Protein AF-A3DMC3-F1 (afdb_monomer_lite)

Organism: Staphylothermus marinus (strain ATCC 43588 / DSM 3639 / JCM 9404 / F1) (NCBI:txid399550)

Sequence (358 aa):
MSKIIVFVLVIFLASLFSDIVASIDIISSNILNSQSITSTGIGFDAGRVVLSFLRSVIGINVENSSIVSIHSSTHTIPFSKLHRETDVRVVFVVNGSRYDAVVTMIDGRIRSYWLNGVFNESNLSLHDHLAIAYRFLKAFQKFTNNSYYGRFAEMVMKAMSEKKLLLTDNNFILNISHNPNNHVENTIIHFCLKMWGTKLPIATTLAVSSDGLVTRLFDTSMFYVATTKISISKDQAIQMALPYAEEYGREHGQKIVSINATLRFERDMGGVRGDCFAVYPVWQVWFTYDKIKNDIFAYSVTIWADTGEIYDKGPQGAYFPISEDTSNTNMLWSIIAFIMVASITIPATIMYRSKNRG

Radius of gyration: 24.53 Å; chains: 1; bounding box: 50×67×68 Å

pLDDT: mean 81.79, std 22.39, range [29.84, 98.69]

Secondary structure (DSSP, 8-state):
-HHHHHHHHHHHHHHHHHHHHHHHHHHHHHHHT-------SS---HHHHHHHHIIIII---TTSSEEEEEEEEEEE-TT-SS-EEEEEEEEEEETTEEEEEEEEEETTEEEEEEEES--------HHHHHHHHHHHHHHHHHHHT-THHHHHHHHHHHHHHHT-SEEE-SSEEEEEEE-TT-SSSSEEEEEEEEETTEEEEEEEEEEE-TTS-EEEEE--TT-EE------S-HHHHHHHHHHHHHHHHHHHT--EEEEEEEEEEEE-TT-TTS-TTEEEEEEEEEEEEEEEETTEEEEEEEEETTT--EEEEEEEE------TT---HHHHHHHHHHHHHHHHHHHHHHHHHHHTT-

Structure (mmCIF, N/CA/C/O backbone):
data_AF-A3DMC3-F1
#
_entry.id   AF-A3DMC3-F1
#
loop_
_atom_site.group_PDB
_atom_site.id
_atom_site.type_symbol
_atom_site.label_atom_id
_atom_site.label_alt_id
_atom_site.label_comp_id
_atom_site.label_asym_id
_atom_site.label_entity_id
_atom_site.label_seq_id
_atom_site.pdbx_PDB_ins_code
_atom_site.Cartn_x
_atom_site.Cartn_y
_atom_site.Cartn_z
_atom_site.occupancy
_atom_site.B_iso_or_equiv
_atom_site.auth_seq_id
_atom_site.auth_comp_id
_atom_site.auth_asym_id
_atom_site.auth_atom_id
_atom_site.pdbx_PDB_model_num
ATOM 1 N N . MET A 1 1 ? -19.478 49.092 10.842 1.00 47.94 1 MET A N 1
ATOM 2 C CA . MET A 1 1 ? -18.401 48.076 10.921 1.00 47.94 1 MET A CA 1
ATOM 3 C C . MET A 1 1 ? -18.878 46.624 11.075 1.00 47.94 1 MET A C 1
ATOM 5 O O . MET A 1 1 ? -18.131 45.739 10.695 1.00 47.94 1 MET A O 1
ATOM 9 N N . SER A 1 2 ? -20.105 46.333 11.535 1.00 42.66 2 SER A N 1
ATOM 10 C CA . SER A 1 2 ? -20.572 44.943 11.754 1.00 42.66 2 SER A CA 1
ATOM 11 C C . SER A 1 2 ? -20.985 44.164 10.480 1.00 42.66 2 SER A C 1
ATOM 13 O O . SER A 1 2 ? -20.877 42.942 10.455 1.00 42.66 2 SER A O 1
ATOM 15 N N . LYS A 1 3 ? -21.372 44.836 9.383 1.00 33.59 3 LYS A N 1
ATOM 16 C CA . LYS A 1 3 ? -21.824 44.159 8.145 1.00 33.59 3 LYS A CA 1
ATOM 17 C C . LYS A 1 3 ? -20.698 43.586 7.267 1.00 33.59 3 LYS A C 1
ATOM 19 O O . LYS A 1 3 ? -20.950 42.679 6.485 1.00 33.59 3 LYS A O 1
ATOM 24 N N . ILE A 1 4 ? -19.462 44.073 7.413 1.00 42.34 4 ILE A N 1
ATOM 25 C CA . ILE A 1 4 ? -18.317 43.631 6.591 1.00 42.34 4 ILE A CA 1
ATOM 26 C C . ILE A 1 4 ? -17.754 42.293 7.102 1.00 42.34 4 ILE A C 1
ATOM 28 O O . ILE A 1 4 ? -17.360 41.448 6.307 1.00 42.34 4 ILE A O 1
ATOM 32 N N . ILE A 1 5 ? -17.807 42.046 8.415 1.00 40.88 5 ILE A N 1
ATOM 33 C CA . ILE A 1 5 ? -17.282 40.814 9.031 1.00 40.88 5 ILE A CA 1
ATOM 34 C C . ILE A 1 5 ? -18.143 39.594 8.666 1.00 40.88 5 ILE A C 1
ATOM 36 O O . ILE A 1 5 ? -17.608 38.523 8.393 1.00 40.88 5 ILE A O 1
ATOM 40 N N . VAL A 1 6 ? -19.467 39.760 8.573 1.00 36.47 6 VAL A N 1
ATOM 41 C CA . VAL A 1 6 ? -20.377 38.677 8.158 1.00 36.47 6 VAL A CA 1
ATOM 42 C C . VAL A 1 6 ? -20.163 38.305 6.686 1.00 36.47 6 VAL A C 1
ATOM 44 O O . VAL A 1 6 ? -20.187 37.129 6.343 1.00 36.47 6 VAL A O 1
ATOM 47 N N . PHE A 1 7 ? -19.878 39.283 5.820 1.00 33.09 7 PHE A N 1
ATOM 48 C CA . PHE A 1 7 ? -19.665 39.030 4.393 1.00 33.09 7 PHE A CA 1
ATOM 49 C C . PHE A 1 7 ? -18.339 38.299 4.119 1.00 33.09 7 PHE A C 1
ATOM 51 O O . PHE A 1 7 ? -18.298 37.378 3.308 1.00 33.09 7 PHE A O 1
ATOM 58 N N . VAL A 1 8 ? -17.272 38.636 4.856 1.00 41.06 8 VAL A N 1
ATOM 59 C CA . VAL A 1 8 ? -15.976 37.938 4.762 1.00 41.06 8 VAL A CA 1
ATOM 60 C C . VAL A 1 8 ? -16.080 36.498 5.278 1.00 41.06 8 VAL A C 1
ATOM 62 O O . VAL A 1 8 ? -15.526 35.594 4.658 1.00 41.06 8 VAL A O 1
ATOM 65 N N . LEU A 1 9 ? -16.844 36.252 6.350 1.00 32.75 9 LEU A N 1
ATOM 66 C CA . LEU A 1 9 ? -17.044 34.902 6.893 1.00 32.75 9 LEU A CA 1
ATOM 67 C C . LEU A 1 9 ? -17.832 33.994 5.929 1.00 32.75 9 LEU A C 1
ATOM 69 O O . LEU A 1 9 ? -17.498 32.821 5.778 1.00 32.75 9 LEU A O 1
ATOM 73 N N . VAL A 1 10 ? -18.842 34.537 5.240 1.00 31.80 10 VAL A N 1
ATOM 74 C CA . VAL A 1 10 ? -19.651 33.790 4.259 1.00 31.80 10 VAL A CA 1
ATOM 75 C C . VAL A 1 10 ? -18.846 33.455 3.000 1.00 31.80 10 VAL A C 1
ATOM 77 O O . VAL A 1 10 ? -18.950 32.337 2.501 1.00 31.80 10 VAL A O 1
ATOM 80 N N . ILE A 1 11 ? -17.988 34.365 2.522 1.00 38.78 11 ILE A N 1
ATOM 81 C CA . ILE A 1 11 ? -17.095 34.094 1.380 1.00 38.78 11 ILE A CA 1
ATOM 82 C C . ILE A 1 11 ? -16.051 33.028 1.744 1.00 38.78 11 ILE A C 1
ATOM 84 O O . ILE A 1 11 ? -15.783 32.135 0.941 1.00 38.78 11 ILE A O 1
ATOM 88 N N . PHE A 1 12 ? -15.507 33.070 2.964 1.00 35.09 12 PHE A N 1
ATOM 89 C CA . PHE A 1 12 ? -14.530 32.079 3.425 1.00 35.09 12 PHE A CA 1
ATOM 90 C C . PHE A 1 12 ? -15.152 30.684 3.586 1.00 35.09 12 PHE A C 1
ATOM 92 O O . PHE A 1 12 ? -14.549 29.688 3.196 1.00 35.09 12 PHE A O 1
ATOM 99 N N . LEU A 1 13 ? -16.388 30.604 4.093 1.00 33.06 13 LEU A N 1
ATOM 100 C CA . LEU A 1 13 ? -17.138 29.348 4.176 1.00 33.06 13 LEU A CA 1
ATOM 101 C C . LEU A 1 13 ? -17.506 28.812 2.785 1.00 33.06 13 LEU A C 1
ATOM 103 O O . LEU A 1 13 ? -17.350 27.620 2.546 1.00 33.06 13 LEU A O 1
ATOM 107 N N . ALA A 1 14 ? -17.920 29.667 1.847 1.00 29.84 14 ALA A N 1
ATOM 108 C CA . ALA A 1 14 ? -18.238 29.249 0.480 1.00 29.84 14 ALA A CA 1
ATOM 109 C C . ALA A 1 14 ? -17.007 28.722 -0.280 1.00 29.84 14 ALA A C 1
ATOM 111 O O . ALA A 1 14 ? -17.112 27.720 -0.982 1.00 29.84 14 ALA A O 1
ATOM 112 N N . SER A 1 15 ? -15.839 29.345 -0.081 1.00 30.56 15 SER A N 1
ATOM 113 C CA . SER A 1 15 ? -14.550 28.896 -0.630 1.00 30.56 15 SER A CA 1
ATOM 114 C C . SER A 1 15 ? -14.105 27.549 -0.043 1.00 30.56 15 SER A C 1
ATOM 116 O O . SER A 1 15 ? -13.672 26.665 -0.779 1.00 30.56 15 SER A O 1
ATOM 118 N N . LEU A 1 16 ? -14.283 27.345 1.267 1.00 35.75 16 LEU A N 1
ATOM 119 C CA . LEU A 1 16 ? -13.976 26.065 1.908 1.00 35.75 16 LEU A CA 1
ATOM 120 C C . LEU A 1 16 ? -14.912 24.946 1.420 1.00 35.75 16 LEU A C 1
ATOM 122 O O . LEU A 1 16 ? -14.472 23.821 1.190 1.00 35.75 16 LEU A O 1
ATOM 126 N N . PHE A 1 17 ? -16.199 25.252 1.229 1.00 35.78 17 PHE A N 1
ATOM 127 C CA . PHE A 1 17 ? -17.168 24.299 0.688 1.00 35.78 17 PHE A CA 1
ATOM 128 C C . PHE A 1 17 ? -16.907 23.982 -0.789 1.00 35.78 17 PHE A C 1
ATOM 130 O O . PHE A 1 17 ? -17.017 22.816 -1.161 1.00 35.78 17 PHE A O 1
ATOM 137 N N . SER A 1 18 ? -16.505 24.951 -1.621 1.00 33.06 18 SER A N 1
ATOM 138 C CA . SER A 1 18 ? -16.159 24.675 -3.022 1.00 33.06 18 SER A CA 1
ATOM 139 C C . SER A 1 18 ? -14.917 23.798 -3.148 1.00 33.06 18 SER A C 1
ATOM 141 O O . SER A 1 18 ? -14.904 22.898 -3.981 1.00 33.06 18 SER A O 1
ATOM 143 N N . ASP A 1 19 ? -13.913 23.989 -2.290 1.00 33.84 19 ASP A N 1
ATOM 144 C CA . ASP A 1 19 ? -12.694 23.172 -2.302 1.00 33.84 19 ASP A CA 1
ATOM 145 C C . ASP A 1 19 ? -12.947 21.744 -1.797 1.00 33.84 19 ASP A C 1
ATOM 147 O O . ASP A 1 19 ? -12.362 20.783 -2.308 1.00 33.84 19 ASP A O 1
ATOM 151 N N . ILE A 1 20 ? -13.855 21.579 -0.827 1.00 38.06 20 ILE A N 1
ATOM 152 C CA . ILE A 1 20 ? -14.300 20.266 -0.343 1.00 38.06 20 ILE A CA 1
ATOM 153 C C . ILE A 1 20 ? -15.128 19.549 -1.415 1.00 38.06 20 ILE A C 1
ATOM 155 O O . ILE A 1 20 ? -14.861 18.382 -1.692 1.00 38.06 20 ILE A O 1
ATOM 159 N N . VAL A 1 21 ? -16.083 20.231 -2.053 1.00 34.84 21 VAL A N 1
ATOM 160 C CA . VAL A 1 21 ? -16.919 19.652 -3.120 1.00 34.84 21 VAL A CA 1
ATOM 161 C C . VAL A 1 21 ? -16.076 19.318 -4.352 1.00 34.84 21 VAL A C 1
ATOM 163 O O . VAL A 1 21 ? -16.172 18.205 -4.852 1.00 34.84 21 VAL A O 1
ATOM 166 N N . ALA A 1 22 ? -15.152 20.189 -4.768 1.00 35.06 22 ALA A N 1
ATOM 167 C CA . ALA A 1 22 ? -14.227 19.904 -5.865 1.00 35.06 22 ALA A CA 1
ATOM 168 C C . ALA A 1 22 ? -13.270 18.742 -5.539 1.00 35.06 22 ALA A C 1
ATOM 170 O O . ALA A 1 22 ? -12.966 17.924 -6.405 1.00 35.06 22 ALA A O 1
ATOM 171 N N . SER A 1 23 ? -12.821 18.619 -4.284 1.00 38.09 23 SER A N 1
ATOM 172 C CA . SER A 1 23 ? -12.024 17.465 -3.844 1.00 38.09 23 SER A CA 1
ATOM 173 C C . SER A 1 23 ? -12.842 16.172 -3.856 1.00 38.09 23 SER A C 1
ATOM 175 O O 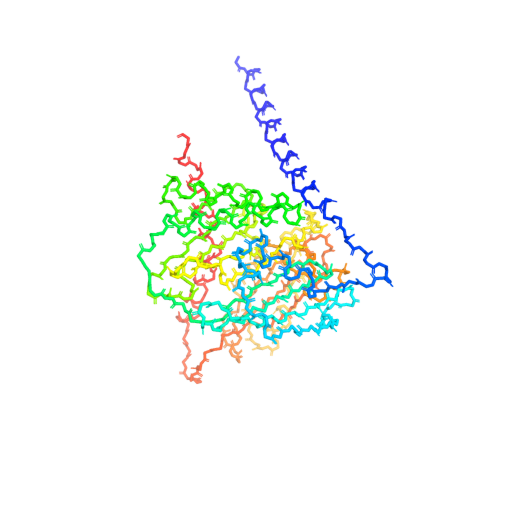. SER A 1 23 ? -12.324 15.131 -4.258 1.00 38.09 23 SER A O 1
ATOM 177 N N . ILE A 1 24 ? -14.120 16.232 -3.470 1.00 41.03 24 ILE A N 1
ATOM 178 C CA . ILE A 1 24 ? -15.057 15.106 -3.549 1.00 41.03 24 ILE A CA 1
ATOM 179 C C . ILE A 1 24 ? -15.341 14.737 -5.008 1.00 41.03 24 ILE A C 1
ATOM 181 O O . ILE A 1 24 ? -15.340 13.550 -5.314 1.00 41.03 24 ILE A O 1
ATOM 185 N N . ASP A 1 25 ? -15.491 15.697 -5.921 1.00 36.41 25 ASP A N 1
ATOM 186 C CA . ASP A 1 25 ? -15.724 15.443 -7.348 1.00 36.41 25 ASP A CA 1
ATOM 187 C C . ASP A 1 25 ? -14.484 14.878 -8.052 1.00 36.41 25 ASP A C 1
ATOM 189 O O . ASP A 1 25 ? -14.602 13.972 -8.877 1.00 36.41 25 ASP A O 1
ATOM 193 N N . ILE A 1 26 ? -13.274 15.324 -7.699 1.00 42.03 26 ILE A N 1
ATOM 194 C CA . ILE A 1 26 ? -12.020 14.740 -8.206 1.00 42.03 26 ILE A CA 1
ATOM 195 C C . ILE A 1 26 ? -11.843 13.310 -7.681 1.00 42.03 26 ILE A C 1
ATOM 197 O O . ILE A 1 26 ? -11.439 12.421 -8.427 1.00 42.03 26 ILE A O 1
ATOM 201 N N . ILE A 1 27 ? -12.160 13.053 -6.410 1.00 42.62 27 ILE A N 1
ATOM 202 C CA . ILE A 1 27 ? -12.095 11.703 -5.837 1.00 42.62 27 ILE A CA 1
ATOM 203 C C . ILE A 1 27 ? -13.177 10.810 -6.469 1.00 42.62 27 ILE A C 1
ATOM 205 O O . ILE A 1 27 ? -12.870 9.705 -6.901 1.00 42.62 27 ILE A O 1
ATOM 209 N N . SER A 1 28 ? -14.404 11.306 -6.629 1.00 35.31 28 SER A N 1
ATOM 210 C CA . SER A 1 28 ? -15.532 10.556 -7.200 1.00 35.31 28 SER A CA 1
ATOM 211 C C . SER A 1 28 ? -15.353 10.274 -8.695 1.00 35.31 28 SER A C 1
ATOM 213 O O . SER A 1 28 ? -15.617 9.161 -9.135 1.00 35.31 28 SER A O 1
ATOM 215 N N . SER A 1 29 ? -14.829 11.221 -9.480 1.00 37.78 29 SER A N 1
ATOM 216 C CA . SER A 1 29 ? -14.543 11.025 -10.913 1.00 37.78 29 SER A CA 1
ATOM 217 C C . SER A 1 29 ? -13.332 10.119 -11.171 1.00 37.78 29 SER A C 1
ATOM 219 O O . SER A 1 29 ? -13.339 9.357 -12.138 1.00 37.78 29 SER A O 1
ATOM 221 N N . ASN A 1 30 ? -12.330 10.121 -10.282 1.00 40.69 30 ASN A N 1
ATOM 222 C CA . ASN A 1 30 ? -11.224 9.159 -10.330 1.00 40.69 30 ASN A CA 1
ATOM 223 C C . ASN A 1 30 ? -11.649 7.744 -9.883 1.00 40.69 30 ASN A C 1
ATOM 225 O O . ASN A 1 30 ? -11.049 6.769 -10.328 1.00 40.69 30 ASN A O 1
ATOM 229 N N . ILE A 1 31 ? -12.690 7.620 -9.046 1.00 41.12 31 ILE A N 1
ATOM 230 C CA . ILE A 1 31 ? -13.254 6.335 -8.590 1.00 41.12 31 ILE A CA 1
ATOM 231 C C . ILE A 1 31 ? -14.243 5.750 -9.618 1.00 41.12 31 ILE A C 1
ATOM 233 O O . ILE A 1 31 ? -14.243 4.542 -9.852 1.00 41.12 31 ILE A O 1
ATOM 237 N N . LEU A 1 32 ? -15.044 6.586 -10.290 1.00 32.53 32 LEU A N 1
ATOM 238 C CA . LEU A 1 32 ? -16.085 6.145 -11.233 1.00 32.53 32 LEU A CA 1
ATOM 239 C C . LEU A 1 32 ? -15.577 5.805 -12.645 1.00 32.53 32 LEU A C 1
ATOM 241 O O . LEU A 1 32 ? -16.265 5.095 -13.373 1.00 32.53 32 LEU A O 1
ATOM 245 N N . ASN A 1 33 ? -14.373 6.239 -13.036 1.00 33.50 33 ASN A N 1
ATOM 246 C CA . ASN A 1 33 ? -13.808 5.941 -14.363 1.00 33.50 33 ASN A CA 1
ATOM 247 C C . ASN A 1 33 ? -12.972 4.656 -14.435 1.00 33.50 33 ASN A C 1
ATOM 249 O O . ASN A 1 33 ? -12.391 4.363 -15.483 1.00 33.50 33 ASN A O 1
ATOM 253 N N . SER A 1 34 ? -12.937 3.840 -13.377 1.00 38.12 34 SER A N 1
ATOM 254 C CA . SER A 1 34 ? -12.374 2.494 -13.490 1.00 38.12 34 SER A CA 1
ATOM 255 C C . SER A 1 34 ? -13.392 1.586 -14.193 1.00 38.12 34 SER A C 1
ATOM 257 O O . SER A 1 34 ? -14.100 0.803 -13.567 1.00 38.12 34 SER A O 1
ATOM 259 N N . GLN A 1 35 ? -13.495 1.695 -15.523 1.00 34.81 35 GLN A N 1
ATOM 260 C CA . GLN A 1 35 ? -14.233 0.714 -16.317 1.00 34.81 35 GLN A CA 1
ATOM 261 C C . GLN A 1 35 ? -13.702 -0.673 -15.949 1.00 34.81 35 GLN A C 1
ATOM 263 O O . GLN A 1 35 ? -12.522 -0.989 -16.139 1.00 34.81 35 GLN A O 1
ATOM 268 N N . SER A 1 36 ? -14.540 -1.484 -15.309 1.00 35.78 36 SER A N 1
ATOM 269 C CA . SER A 1 36 ? -14.264 -2.899 -15.161 1.00 35.78 36 SER A CA 1
ATOM 270 C C . SER A 1 36 ? -14.210 -3.458 -16.575 1.00 35.78 36 SER A C 1
ATOM 272 O O . SER A 1 36 ? -15.173 -3.363 -17.337 1.00 35.78 36 SER A O 1
ATOM 274 N N . ILE A 1 37 ? -13.062 -4.015 -16.958 1.00 38.66 37 ILE A N 1
ATOM 275 C CA . ILE A 1 37 ? -13.024 -4.909 -18.107 1.00 38.66 37 ILE A CA 1
ATOM 276 C C . ILE A 1 37 ? -13.734 -6.163 -17.610 1.00 38.66 37 ILE A C 1
ATOM 278 O O . ILE A 1 37 ? -13.122 -7.087 -17.087 1.00 38.66 37 ILE A O 1
ATOM 282 N N . THR A 1 38 ? -15.062 -6.150 -17.676 1.00 35.69 38 THR A N 1
ATOM 283 C CA . THR A 1 38 ? -15.880 -7.337 -17.467 1.00 35.69 38 THR A CA 1
ATOM 284 C C . THR A 1 38 ? -15.610 -8.244 -18.657 1.00 35.69 38 THR A C 1
ATOM 286 O O . THR A 1 38 ? -16.272 -8.168 -19.690 1.00 35.69 38 THR A O 1
ATOM 289 N N . SER A 1 39 ? -14.570 -9.076 -18.549 1.00 38.31 39 SER A N 1
ATOM 290 C CA . SER A 1 39 ? -14.277 -10.089 -19.556 1.00 38.31 39 SER A CA 1
ATOM 291 C C . SER A 1 39 ? -15.339 -11.180 -19.458 1.00 38.31 39 SER A C 1
ATOM 293 O O . SER A 1 39 ? -15.187 -12.199 -18.783 1.00 38.31 39 SER A O 1
ATOM 295 N N . THR A 1 40 ? -16.453 -10.942 -20.131 1.00 36.06 40 THR A N 1
ATOM 296 C CA . THR A 1 40 ? -17.394 -11.983 -20.503 1.00 36.06 40 THR A CA 1
ATOM 297 C C . THR A 1 40 ? -16.707 -12.888 -21.530 1.00 36.06 40 THR A C 1
ATOM 299 O O . THR A 1 40 ? -16.506 -12.534 -22.685 1.00 36.06 40 THR A O 1
ATOM 302 N N . GLY A 1 41 ? -16.270 -14.062 -21.078 1.00 37.78 41 GLY A N 1
ATOM 303 C CA . GLY A 1 41 ? -16.285 -15.300 -21.865 1.00 37.78 41 GLY A CA 1
ATOM 304 C C . GLY A 1 41 ? -15.372 -15.471 -23.089 1.00 37.78 41 GLY A C 1
ATOM 305 O O . GLY A 1 41 ? -15.410 -16.557 -23.658 1.00 37.78 41 GLY A O 1
ATOM 306 N N . ILE A 1 42 ? -14.539 -14.508 -23.504 1.00 37.38 42 ILE A N 1
ATOM 307 C CA . ILE A 1 42 ? -13.629 -14.685 -24.656 1.00 37.38 42 ILE A CA 1
ATOM 308 C C . ILE A 1 42 ? -12.194 -14.253 -24.297 1.00 37.38 42 ILE A C 1
ATOM 310 O O . ILE A 1 42 ? -11.876 -13.071 -24.253 1.00 37.38 42 ILE A O 1
ATOM 314 N N . GLY A 1 43 ? -11.329 -15.245 -24.042 1.00 53.91 43 GLY A N 1
ATOM 315 C CA . GLY A 1 43 ? -9.865 -15.206 -24.204 1.00 53.91 43 GLY A CA 1
ATOM 316 C C . GLY A 1 43 ? -9.087 -13.995 -23.670 1.00 53.91 43 GLY A C 1
ATOM 317 O O . GLY A 1 43 ? -8.424 -13.313 -24.452 1.00 53.91 43 GLY A O 1
ATOM 318 N N . PHE A 1 44 ? -9.088 -13.744 -22.355 1.00 73.31 44 PHE A N 1
ATOM 319 C CA . PHE A 1 44 ? -8.090 -12.849 -21.755 1.00 73.31 44 PHE A CA 1
ATOM 320 C C . PHE A 1 44 ? -6.701 -13.507 -21.814 1.00 73.31 44 PHE A C 1
ATOM 322 O O . PHE A 1 44 ? -6.381 -14.389 -21.018 1.00 73.31 44 PHE A O 1
ATOM 329 N N . ASP A 1 45 ? -5.878 -13.091 -22.777 1.00 88.44 45 ASP A N 1
ATOM 330 C CA . ASP A 1 45 ? -4.482 -13.522 -22.884 1.00 88.44 45 ASP A CA 1
ATOM 331 C C . ASP A 1 45 ? -3.597 -12.687 -21.947 1.00 88.44 45 ASP A C 1
ATOM 333 O O . ASP A 1 45 ? -3.050 -11.639 -22.312 1.00 88.44 45 ASP A O 1
ATOM 337 N N . ALA A 1 46 ? -3.488 -13.176 -20.714 1.00 90.88 46 ALA A N 1
ATOM 338 C CA . ALA A 1 46 ? -2.670 -12.606 -19.655 1.00 90.88 46 ALA A CA 1
ATOM 339 C C . ALA A 1 46 ? -1.195 -12.442 -20.067 1.00 90.88 46 ALA A C 1
ATOM 341 O O . ALA A 1 46 ? -0.572 -11.424 -19.762 1.00 90.88 46 ALA A O 1
ATOM 342 N N . GLY A 1 47 ? -0.650 -13.416 -20.804 1.00 92.12 47 GLY A N 1
ATOM 343 C CA . GLY A 1 47 ? 0.731 -13.391 -21.282 1.00 92.12 47 GLY A CA 1
ATOM 344 C C . GLY A 1 47 ? 0.971 -12.225 -22.235 1.00 92.12 47 GLY A C 1
ATOM 345 O O . GLY A 1 47 ? 1.911 -11.452 -22.047 1.00 92.12 47 GLY A O 1
ATOM 346 N N . ARG A 1 48 ? 0.078 -12.031 -23.210 1.00 92.88 48 ARG A N 1
ATOM 347 C CA . ARG A 1 48 ? 0.164 -10.912 -24.161 1.00 92.88 48 ARG A CA 1
ATOM 348 C C . ARG A 1 48 ? 0.066 -9.547 -23.477 1.00 92.88 48 ARG A C 1
ATOM 350 O O . ARG A 1 48 ? 0.816 -8.639 -23.837 1.00 92.88 48 ARG A O 1
ATOM 357 N N . VAL A 1 49 ? -0.827 -9.392 -22.496 1.00 94.38 49 VAL A N 1
ATOM 358 C CA . VAL A 1 49 ? -0.950 -8.140 -21.723 1.00 94.38 49 VAL A CA 1
ATOM 359 C C . VAL A 1 49 ? 0.349 -7.839 -20.978 1.00 94.38 49 VAL A C 1
ATOM 361 O O . VAL A 1 49 ? 0.856 -6.719 -21.054 1.00 94.38 49 VAL A O 1
ATOM 364 N N . VAL A 1 50 ? 0.930 -8.844 -20.320 1.00 95.38 50 VAL A N 1
ATOM 365 C CA . VAL A 1 50 ? 2.184 -8.684 -19.576 1.00 95.38 50 VAL A CA 1
ATOM 366 C C . VAL A 1 50 ? 3.358 -8.381 -20.500 1.00 95.38 50 VAL A C 1
ATOM 368 O O . VAL A 1 50 ? 4.126 -7.469 -20.209 1.00 95.38 50 VAL A O 1
ATOM 371 N N . LEU A 1 51 ? 3.467 -9.040 -21.654 1.00 93.75 51 LEU A N 1
ATOM 372 C CA . LEU A 1 51 ? 4.482 -8.690 -22.654 1.00 93.75 51 LEU A CA 1
ATOM 373 C C . LEU A 1 51 ? 4.337 -7.238 -23.135 1.00 93.75 51 LEU A C 1
ATOM 375 O O . LEU A 1 51 ? 5.336 -6.525 -23.256 1.00 93.75 51 LEU A O 1
ATOM 379 N N . SER A 1 52 ? 3.105 -6.770 -23.358 1.00 95.06 52 SER A N 1
ATOM 380 C CA . SER A 1 52 ? 2.856 -5.369 -23.711 1.00 95.06 52 SER A CA 1
ATOM 381 C C . SER A 1 52 ? 3.247 -4.414 -22.584 1.00 95.06 52 SER A C 1
ATOM 383 O O . SER A 1 52 ? 3.794 -3.352 -22.864 1.00 95.06 52 SER A O 1
ATOM 385 N N . PHE A 1 53 ? 2.998 -4.771 -21.324 1.00 96.25 53 PHE A N 1
ATOM 386 C CA . PHE A 1 53 ? 3.414 -3.979 -20.168 1.00 96.25 53 PHE A CA 1
ATOM 387 C C . PHE A 1 53 ? 4.943 -3.894 -20.051 1.00 96.25 53 PHE A C 1
ATOM 389 O O . PHE A 1 53 ? 5.491 -2.794 -19.945 1.00 96.25 53 PHE A O 1
ATOM 396 N N . LEU A 1 54 ? 5.647 -5.028 -20.145 1.00 95.31 54 LEU A N 1
ATOM 397 C CA . LEU A 1 54 ? 7.113 -5.064 -20.100 1.00 95.31 54 LEU A CA 1
ATOM 398 C C . LEU A 1 54 ? 7.724 -4.207 -21.219 1.00 95.31 54 LEU A C 1
ATOM 400 O O . LEU A 1 54 ? 8.653 -3.437 -20.976 1.00 95.31 54 LEU A O 1
ATOM 404 N N . ARG A 1 55 ? 7.150 -4.268 -22.426 1.00 94.06 55 ARG A N 1
ATOM 405 C CA . ARG A 1 55 ? 7.591 -3.468 -23.573 1.00 94.06 55 ARG A CA 1
ATOM 406 C C . ARG A 1 55 ? 7.289 -1.981 -23.408 1.00 94.06 55 ARG A C 1
ATOM 408 O O . ARG A 1 55 ? 8.176 -1.147 -23.550 1.00 94.06 55 ARG A O 1
ATOM 415 N N . SER A 1 56 ? 6.024 -1.639 -23.183 1.00 94.75 56 SER A N 1
ATOM 416 C CA . SER A 1 56 ? 5.527 -0.264 -23.311 1.00 94.75 56 SER A CA 1
ATOM 417 C C . SER A 1 56 ? 5.664 0.564 -22.040 1.00 94.75 56 SER A C 1
ATOM 419 O O . SER A 1 56 ? 5.613 1.789 -22.126 1.00 94.75 56 SER A O 1
ATOM 421 N N . VAL A 1 57 ? 5.804 -0.080 -20.879 1.00 96.81 57 VAL A N 1
ATOM 422 C CA . VAL A 1 57 ? 5.864 0.596 -19.578 1.00 96.81 57 VAL A CA 1
ATOM 423 C C . VAL A 1 57 ? 7.219 0.405 -18.913 1.00 96.81 57 VAL A C 1
ATOM 425 O O . VAL A 1 57 ? 7.846 1.395 -18.544 1.00 96.81 57 VAL A O 1
ATOM 428 N N . ILE A 1 58 ? 7.688 -0.840 -18.780 1.00 95.00 58 ILE A N 1
ATOM 429 C CA . ILE A 1 58 ? 9.003 -1.108 -18.172 1.00 95.00 58 ILE A CA 1
ATOM 430 C C . ILE A 1 58 ? 10.141 -0.705 -19.117 1.00 95.00 58 ILE A C 1
ATOM 432 O O . ILE A 1 58 ? 11.198 -0.279 -18.659 1.00 95.00 58 ILE A O 1
ATOM 436 N N . GLY A 1 59 ? 9.920 -0.789 -20.432 1.00 90.75 59 GLY A N 1
ATOM 437 C CA . GLY A 1 59 ? 10.933 -0.473 -21.438 1.00 90.75 59 GLY A CA 1
ATOM 438 C C . GLY A 1 59 ? 11.896 -1.629 -21.713 1.00 90.75 59 GLY A C 1
ATOM 439 O O . GLY A 1 59 ? 12.971 -1.411 -22.266 1.00 90.75 59 GLY A O 1
ATOM 440 N N . ILE A 1 60 ? 11.523 -2.862 -21.355 1.00 86.31 60 ILE A N 1
ATOM 441 C CA . ILE A 1 60 ? 12.271 -4.055 -21.757 1.00 86.31 60 ILE A CA 1
ATOM 442 C C . ILE A 1 60 ? 12.027 -4.271 -23.248 1.00 86.31 60 ILE A C 1
ATOM 444 O O . ILE A 1 60 ? 10.900 -4.527 -23.682 1.00 86.31 60 ILE A O 1
ATOM 448 N N . ASN A 1 61 ? 13.092 -4.173 -24.043 1.00 78.88 61 ASN A N 1
ATOM 449 C CA . ASN A 1 61 ? 13.015 -4.449 -25.468 1.00 78.88 61 ASN A CA 1
ATOM 450 C C . ASN A 1 61 ? 12.856 -5.958 -25.704 1.00 78.88 61 ASN A C 1
ATOM 452 O O . ASN A 1 61 ? 13.835 -6.687 -25.837 1.00 78.88 61 ASN A O 1
ATOM 456 N N . VAL A 1 62 ? 11.602 -6.401 -25.765 1.00 68.62 62 VAL A N 1
ATOM 457 C CA . VAL A 1 62 ? 11.215 -7.786 -26.057 1.00 68.62 62 VAL A CA 1
ATOM 458 C C . VAL A 1 62 ? 11.602 -8.269 -27.459 1.00 68.62 62 VAL A C 1
ATOM 460 O O . VAL A 1 62 ? 11.615 -9.470 -27.683 1.00 68.62 62 VAL A O 1
ATOM 463 N N . GLU A 1 63 ? 11.929 -7.377 -28.402 1.00 68.75 63 GLU A N 1
ATOM 464 C CA . GLU A 1 63 ? 12.368 -7.765 -29.757 1.00 68.75 63 GLU A CA 1
ATOM 465 C C . GLU A 1 63 ? 13.856 -8.143 -29.790 1.00 68.75 63 GLU A C 1
ATOM 467 O O . GLU A 1 63 ? 14.267 -8.981 -30.587 1.00 68.75 63 GLU A O 1
ATOM 472 N N . ASN A 1 64 ? 14.648 -7.572 -28.878 1.00 71.88 64 ASN A N 1
ATOM 473 C CA . ASN A 1 64 ? 16.069 -7.886 -28.708 1.00 71.88 64 ASN A CA 1
ATOM 474 C C . ASN A 1 64 ? 16.328 -8.837 -27.529 1.00 71.88 64 ASN A C 1
ATOM 476 O O . ASN A 1 64 ? 17.487 -9.121 -27.218 1.00 71.88 64 ASN A O 1
ATOM 480 N N . SER A 1 65 ? 15.278 -9.293 -26.841 1.00 79.50 65 SER A N 1
ATOM 481 C CA . SER A 1 65 ? 15.390 -10.251 -25.748 1.00 79.50 65 SER A CA 1
ATOM 482 C C . SER A 1 65 ? 14.902 -11.627 -26.183 1.00 79.50 65 SER A C 1
ATOM 484 O O . SER A 1 65 ? 13.922 -11.773 -26.912 1.00 79.50 65 SER A O 1
ATOM 486 N N . SER A 1 66 ? 15.589 -12.663 -25.714 1.00 86.31 66 SER A N 1
ATOM 487 C CA . SER A 1 66 ? 15.134 -14.035 -25.919 1.00 86.31 66 SER A CA 1
ATOM 488 C C . SER A 1 66 ? 14.169 -14.388 -24.797 1.00 86.31 66 SER A C 1
ATOM 490 O O . SER A 1 66 ? 14.599 -14.610 -23.661 1.00 86.31 66 SER A O 1
ATOM 492 N N . ILE A 1 67 ? 12.868 -14.429 -25.094 1.00 90.62 67 ILE A N 1
ATOM 493 C CA . ILE A 1 67 ? 11.873 -14.977 -24.166 1.00 90.62 67 ILE A CA 1
ATOM 494 C C . ILE A 1 67 ? 12.141 -16.476 -24.017 1.00 90.62 67 ILE A C 1
ATOM 496 O O . ILE A 1 67 ? 12.073 -17.229 -24.985 1.00 90.62 67 ILE A O 1
ATOM 500 N N . VAL A 1 68 ? 12.462 -16.903 -22.799 1.00 92.19 68 VAL A N 1
ATOM 501 C CA . VAL A 1 68 ? 12.743 -18.306 -22.474 1.00 92.19 68 VAL A CA 1
ATOM 502 C C . VAL A 1 68 ? 11.458 -19.040 -22.127 1.00 92.19 68 VAL A C 1
ATOM 504 O O . VAL A 1 68 ? 11.248 -20.164 -22.575 1.00 92.19 68 VAL A O 1
ATOM 507 N N . SER A 1 69 ? 10.601 -18.424 -21.314 1.00 92.50 69 SER A N 1
ATOM 508 C CA . SER A 1 69 ? 9.308 -19.002 -20.968 1.00 92.50 69 SER A CA 1
ATOM 509 C C . SER A 1 69 ? 8.308 -17.949 -20.516 1.00 92.50 69 SER A C 1
ATOM 511 O O . SER A 1 69 ? 8.669 -16.884 -20.010 1.00 92.50 69 SER A O 1
ATOM 513 N N . ILE A 1 70 ? 7.032 -18.282 -20.696 1.00 94.31 70 ILE A N 1
ATOM 514 C CA . ILE A 1 70 ? 5.895 -17.556 -20.143 1.00 94.31 70 ILE A CA 1
ATOM 515 C C . ILE A 1 70 ? 5.007 -18.593 -19.473 1.00 94.31 70 ILE A C 1
ATOM 517 O O . ILE A 1 70 ? 4.539 -19.530 -20.119 1.00 94.31 70 ILE A O 1
ATOM 521 N N . HIS A 1 71 ? 4.782 -18.428 -18.177 1.00 93.81 71 HIS A N 1
ATOM 522 C CA . HIS A 1 71 ? 3.842 -19.237 -17.415 1.00 93.81 71 HIS A CA 1
ATOM 523 C C . HIS A 1 71 ? 2.748 -18.334 -16.880 1.00 93.81 71 HIS A C 1
ATOM 525 O O . HIS A 1 71 ? 3.031 -17.228 -16.429 1.00 93.81 71 HIS A O 1
ATOM 531 N N . SER A 1 72 ? 1.508 -18.807 -16.925 1.00 94.62 72 SER A N 1
ATOM 532 C CA . SER A 1 72 ? 0.389 -18.099 -16.317 1.00 94.62 72 SER A CA 1
ATOM 533 C C . SER A 1 72 ? -0.484 -19.057 -15.527 1.00 94.62 72 SER A C 1
ATOM 535 O O . SER A 1 72 ? -0.659 -20.212 -15.919 1.00 94.62 72 SER A O 1
ATOM 537 N N . SER A 1 73 ? -1.011 -18.573 -14.411 1.00 93.56 73 SER A N 1
ATOM 538 C CA . SER A 1 73 ? -1.938 -19.307 -13.559 1.00 93.56 73 SER A CA 1
ATOM 539 C C . SER A 1 73 ? -2.987 -18.357 -13.014 1.00 93.56 73 SER A C 1
ATOM 541 O O . SER A 1 73 ? -2.651 -17.309 -12.470 1.00 93.56 73 SER A O 1
ATOM 543 N N . THR A 1 74 ? -4.255 -18.742 -13.124 1.00 94.50 74 THR A N 1
ATOM 544 C CA . THR A 1 74 ? -5.379 -17.958 -12.608 1.00 94.50 74 THR A CA 1
ATOM 545 C C . THR A 1 74 ? -6.075 -18.724 -11.500 1.00 94.50 74 THR A C 1
ATOM 547 O O . THR A 1 74 ? -6.449 -19.882 -11.683 1.00 94.50 74 THR A O 1
ATOM 550 N N . HIS A 1 75 ? -6.319 -18.057 -10.381 1.00 90.56 75 HIS A N 1
ATOM 551 C CA . HIS A 1 75 ? -7.008 -18.616 -9.229 1.00 90.56 75 HIS A CA 1
ATOM 552 C C . HIS A 1 75 ? -7.974 -17.588 -8.622 1.00 90.56 75 HIS A C 1
ATOM 554 O O . HIS A 1 75 ? -7.944 -16.401 -8.947 1.00 90.56 75 HIS A O 1
ATOM 560 N N . THR A 1 76 ? -8.902 -18.055 -7.792 1.00 89.69 76 THR A N 1
ATOM 561 C CA . THR A 1 76 ? -9.804 -17.175 -7.037 1.00 89.69 76 THR A CA 1
ATOM 562 C C . THR A 1 76 ? -9.089 -16.701 -5.778 1.00 89.69 76 THR A C 1
ATOM 564 O O . THR A 1 76 ? -8.435 -17.505 -5.113 1.00 89.69 76 THR A O 1
ATOM 567 N N . ILE A 1 77 ? -9.219 -15.418 -5.437 1.00 86.62 77 ILE A N 1
ATOM 568 C CA . ILE A 1 77 ? -8.580 -14.862 -4.239 1.00 86.62 77 ILE A CA 1
ATOM 569 C C . ILE A 1 77 ? -9.181 -15.535 -2.988 1.00 86.62 77 ILE A C 1
ATOM 571 O O . ILE A 1 77 ? -10.405 -15.563 -2.858 1.00 86.62 77 ILE A O 1
ATOM 575 N N . PRO A 1 78 ? -8.374 -16.041 -2.031 1.00 76.69 78 PRO A N 1
ATOM 576 C CA . PRO A 1 78 ? -8.878 -16.802 -0.878 1.00 76.69 78 PRO A CA 1
ATOM 577 C C . PRO A 1 78 ? -9.967 -16.103 -0.046 1.00 76.69 78 PRO A C 1
ATOM 579 O O . PRO A 1 78 ? -10.802 -16.773 0.558 1.00 76.69 78 PRO A O 1
ATOM 582 N N . PHE A 1 79 ? -9.986 -14.767 -0.041 1.00 74.50 79 PHE A N 1
ATOM 583 C CA . PHE A 1 79 ? -10.926 -13.939 0.724 1.00 74.50 79 PHE A CA 1
ATOM 584 C C . PHE A 1 79 ? -11.921 -13.163 -0.149 1.00 74.50 79 PHE A C 1
ATOM 586 O O . PHE A 1 79 ? -12.659 -12.326 0.357 1.00 74.50 79 PHE A O 1
ATOM 593 N N . SER A 1 80 ? -11.963 -13.426 -1.459 1.00 78.38 80 SER A N 1
ATOM 594 C CA . SER A 1 80 ? -12.967 -12.837 -2.344 1.00 78.38 80 SER A CA 1
ATOM 595 C C . SER A 1 80 ? -13.496 -13.856 -3.336 1.00 78.38 80 SER A C 1
ATOM 597 O O . SER A 1 80 ? -12.761 -14.434 -4.129 1.00 78.38 80 SER A O 1
ATOM 599 N N . LYS A 1 81 ? -14.818 -14.023 -3.340 1.00 75.75 81 LYS A N 1
ATOM 600 C CA . LYS A 1 81 ? -15.514 -14.828 -4.353 1.00 75.75 81 LYS A CA 1
ATOM 601 C C . LYS A 1 81 ? -15.718 -14.075 -5.670 1.00 75.75 81 LYS A C 1
ATOM 603 O O . LYS A 1 81 ? -16.164 -14.686 -6.636 1.00 75.75 81 LYS A O 1
ATOM 608 N N . LEU A 1 82 ? -15.437 -12.772 -5.699 1.00 84.31 82 LEU A N 1
ATOM 609 C CA . LEU A 1 82 ? -15.735 -11.900 -6.835 1.00 84.31 82 LEU A CA 1
ATOM 610 C C . LEU A 1 82 ? -14.539 -11.681 -7.754 1.00 84.31 82 LEU A C 1
ATOM 612 O O . LEU A 1 82 ? -14.732 -11.484 -8.950 1.00 84.31 82 LEU A O 1
ATOM 616 N N . HIS A 1 83 ? -13.327 -11.739 -7.205 1.00 89.62 83 HIS A N 1
ATOM 617 C CA . HIS A 1 83 ? -12.121 -11.354 -7.926 1.00 89.62 83 HIS A CA 1
ATOM 618 C C . HIS A 1 83 ? -11.248 -12.557 -8.251 1.00 89.62 83 HIS A C 1
ATOM 620 O O . HIS A 1 83 ? -11.091 -13.490 -7.451 1.00 89.62 83 HIS A O 1
ATOM 626 N N . ARG A 1 84 ? -10.647 -12.516 -9.438 1.00 92.06 84 ARG A N 1
ATOM 627 C CA . ARG A 1 84 ? -9.692 -13.525 -9.892 1.00 92.06 84 ARG A CA 1
ATOM 628 C C . ARG A 1 84 ? -8.310 -12.916 -9.970 1.00 92.06 84 ARG A C 1
ATOM 630 O O . ARG A 1 84 ? -8.111 -11.876 -10.597 1.00 92.06 84 ARG A O 1
ATOM 637 N N . GLU A 1 85 ? -7.355 -13.614 -9.381 1.00 93.50 85 GLU A N 1
ATOM 638 C CA . GLU A 1 85 ? -5.946 -13.282 -9.472 1.00 93.50 85 GLU A CA 1
ATOM 639 C C . GLU A 1 85 ? -5.300 -14.125 -10.571 1.00 93.50 85 GLU A C 1
ATOM 641 O O . GLU A 1 85 ? -5.556 -15.323 -10.697 1.00 93.50 85 GLU A O 1
ATOM 646 N N . THR A 1 86 ? -4.511 -13.483 -11.424 1.00 95.69 86 THR A N 1
ATOM 647 C CA . THR A 1 86 ? -3.723 -14.133 -12.467 1.00 95.69 86 THR A CA 1
ATOM 648 C C . THR A 1 86 ? -2.268 -13.759 -12.296 1.00 95.69 86 THR A C 1
ATOM 650 O O . THR A 1 86 ? -1.900 -12.602 -12.492 1.00 95.69 86 THR A O 1
ATOM 653 N N . ASP A 1 87 ? -1.448 -14.751 -11.991 1.00 96.12 87 ASP A N 1
ATOM 654 C CA . ASP A 1 87 ? -0.003 -14.611 -11.954 1.00 96.12 87 ASP A CA 1
ATOM 655 C C . ASP A 1 87 ? 0.567 -14.967 -13.314 1.00 96.12 87 ASP A C 1
ATOM 657 O O . ASP A 1 87 ? 0.209 -15.982 -13.914 1.00 96.12 87 ASP A O 1
ATOM 661 N N . VAL A 1 88 ? 1.467 -14.127 -13.800 1.00 96.44 88 VAL A N 1
ATOM 662 C CA . VAL A 1 88 ? 2.206 -14.340 -15.034 1.00 96.44 88 VAL A CA 1
ATOM 663 C C . VAL A 1 88 ? 3.681 -14.193 -14.729 1.00 96.44 88 VAL A C 1
ATOM 665 O O . VAL A 1 88 ? 4.139 -13.148 -14.271 1.00 96.44 88 VAL A O 1
ATOM 668 N N . ARG A 1 89 ? 4.438 -15.243 -15.023 1.00 97.06 89 ARG A N 1
ATOM 669 C CA . ARG A 1 89 ? 5.889 -15.266 -14.913 1.00 97.06 89 ARG A CA 1
ATOM 670 C C . ARG A 1 89 ? 6.494 -15.277 -16.306 1.00 97.06 89 ARG A C 1
ATOM 672 O O . ARG A 1 89 ? 6.236 -16.201 -17.076 1.00 97.06 89 ARG A O 1
ATOM 679 N N . VAL A 1 90 ? 7.302 -14.272 -16.617 1.00 95.19 90 VAL A N 1
ATOM 680 C CA . VAL A 1 90 ? 8.034 -14.157 -17.880 1.00 95.19 90 VAL A CA 1
ATOM 681 C C . VAL A 1 90 ? 9.519 -14.238 -17.585 1.00 95.19 90 VAL A C 1
ATOM 683 O O . VAL A 1 90 ? 10.073 -13.375 -16.906 1.00 95.19 90 VAL A O 1
ATOM 686 N N . VAL A 1 91 ? 10.174 -15.253 -18.140 1.00 95.19 91 VAL A N 1
ATOM 687 C CA . VAL A 1 91 ? 11.622 -15.399 -18.046 1.00 95.19 91 VAL A CA 1
ATOM 688 C C . VAL A 1 91 ? 12.247 -15.058 -19.383 1.00 95.19 91 VAL A C 1
ATOM 690 O O . VAL A 1 91 ? 11.857 -15.607 -20.414 1.00 95.19 91 VAL A O 1
ATOM 693 N N . PHE A 1 92 ? 13.227 -14.165 -19.374 1.00 93.44 92 PHE A N 1
ATOM 694 C CA . PHE A 1 92 ? 13.840 -13.651 -20.592 1.00 93.44 92 PHE A CA 1
ATOM 695 C C . PHE A 1 92 ? 15.330 -13.360 -20.397 1.00 93.44 92 PHE A C 1
ATOM 697 O O . PHE A 1 92 ? 15.815 -13.249 -19.271 1.00 93.44 92 PHE A O 1
ATOM 704 N N . VAL A 1 93 ? 16.069 -13.274 -21.503 1.00 90.94 93 VAL A N 1
ATOM 705 C CA . VAL A 1 93 ? 17.507 -12.973 -21.509 1.00 90.94 93 VAL A CA 1
ATOM 706 C C . VAL A 1 93 ? 17.760 -11.676 -22.267 1.00 90.94 93 VAL A C 1
ATOM 708 O O . VAL A 1 93 ? 17.319 -11.535 -23.406 1.00 90.94 93 VAL A O 1
ATOM 711 N N . VAL A 1 94 ? 18.491 -10.750 -21.647 1.00 87.44 94 VAL A N 1
ATOM 712 C CA . VAL A 1 94 ? 18.944 -9.484 -22.244 1.00 87.44 94 VAL A CA 1
ATOM 713 C C . VAL A 1 94 ? 20.453 -9.406 -22.089 1.00 87.44 94 VAL A C 1
ATOM 715 O O . VAL A 1 94 ? 20.959 -9.505 -20.975 1.00 87.44 94 VAL A O 1
ATOM 718 N N . ASN A 1 95 ? 21.178 -9.233 -23.197 1.00 86.00 95 ASN A N 1
ATOM 719 C CA . ASN A 1 95 ? 22.643 -9.113 -23.207 1.00 86.00 95 ASN A CA 1
ATOM 720 C C . ASN A 1 95 ? 23.363 -10.249 -22.445 1.00 86.00 95 ASN A C 1
ATOM 722 O O . ASN A 1 95 ? 24.356 -10.018 -21.764 1.00 86.00 95 ASN A O 1
ATOM 726 N N . GLY A 1 96 ? 22.837 -11.476 -22.526 1.00 85.88 96 GLY A N 1
ATOM 727 C CA . GLY A 1 96 ? 23.375 -12.646 -21.818 1.00 85.88 96 GLY A CA 1
ATOM 728 C C . GLY A 1 96 ? 22.933 -12.788 -20.355 1.00 85.88 96 GLY A C 1
ATOM 729 O O . GLY A 1 96 ? 23.090 -13.866 -19.787 1.00 85.88 96 GLY A O 1
ATOM 730 N N . SER A 1 97 ? 22.309 -11.766 -19.763 1.00 89.75 97 SER A N 1
ATOM 731 C CA . SER A 1 97 ? 21.767 -11.811 -18.400 1.00 89.75 97 SER A CA 1
ATOM 732 C C . SER A 1 97 ? 20.324 -12.301 -18.388 1.00 89.75 97 SER A C 1
ATOM 734 O O . SER A 1 97 ? 19.484 -11.831 -19.158 1.00 89.75 97 SER A O 1
ATOM 736 N N . ARG A 1 98 ? 20.022 -13.246 -17.494 1.00 93.31 98 ARG A N 1
ATOM 737 C CA . ARG A 1 98 ? 18.678 -13.809 -17.307 1.00 93.31 98 ARG A CA 1
ATOM 738 C C . ARG A 1 98 ? 17.892 -12.998 -16.277 1.00 93.31 98 ARG A C 1
ATOM 740 O O . ARG A 1 98 ? 18.380 -12.775 -15.171 1.00 93.31 98 ARG A O 1
ATOM 747 N N . TYR A 1 99 ? 16.658 -12.656 -16.625 1.00 94.06 99 TYR A N 1
ATOM 748 C CA . TYR A 1 99 ? 15.705 -11.954 -15.773 1.00 94.06 99 TYR A CA 1
ATOM 749 C C . TYR A 1 99 ? 14.402 -12.737 -15.647 1.00 94.06 99 TYR A C 1
ATOM 751 O O . TYR A 1 99 ? 14.004 -13.471 -16.553 1.00 94.06 99 TYR A O 1
ATOM 759 N N . ASP A 1 100 ? 13.739 -12.557 -14.514 1.00 95.75 100 ASP A N 1
ATOM 760 C CA . ASP A 1 100 ? 12.482 -13.198 -14.162 1.00 95.75 100 ASP A CA 1
ATOM 761 C C . ASP A 1 100 ? 11.495 -12.136 -13.676 1.00 95.75 100 ASP A C 1
ATOM 763 O O . ASP A 1 100 ? 11.640 -11.585 -12.582 1.00 95.75 100 ASP A O 1
ATOM 767 N N . ALA A 1 101 ? 10.528 -11.817 -14.533 1.00 96.88 101 ALA A N 1
ATOM 768 C CA . ALA A 1 101 ? 9.461 -10.875 -14.251 1.00 96.88 101 ALA A CA 1
ATOM 769 C C . ALA A 1 101 ? 8.217 -11.626 -13.772 1.00 96.88 101 ALA A C 1
ATOM 771 O O . ALA A 1 101 ? 7.645 -12.423 -14.516 1.00 96.88 101 ALA A O 1
ATOM 772 N N . VAL A 1 102 ? 7.763 -11.322 -12.560 1.00 97.81 102 VAL A N 1
ATOM 773 C CA . VAL A 1 102 ? 6.507 -11.830 -12.003 1.00 97.81 102 VAL A CA 1
ATOM 774 C C . VAL A 1 102 ? 5.509 -10.684 -11.967 1.00 97.81 102 VAL A C 1
ATOM 776 O O . VAL A 1 102 ? 5.758 -9.666 -11.325 1.00 97.81 102 VAL A O 1
ATOM 779 N N . VAL A 1 103 ? 4.391 -10.837 -12.669 1.00 98.06 103 VAL A N 1
ATOM 780 C CA . VAL A 1 103 ? 3.285 -9.879 -12.689 1.00 98.06 103 VAL A CA 1
ATOM 781 C C . VAL A 1 103 ? 2.037 -10.556 -12.160 1.00 98.06 103 VAL A C 1
ATOM 783 O O . VAL A 1 103 ? 1.600 -11.562 -12.710 1.00 98.06 103 VAL A O 1
ATOM 786 N N . THR A 1 104 ? 1.429 -9.959 -11.147 1.00 97.06 104 THR A N 1
ATOM 787 C CA . THR A 1 104 ? 0.111 -10.365 -10.664 1.00 97.06 104 THR A CA 1
ATOM 788 C C . THR A 1 104 ? -0.923 -9.385 -11.188 1.00 97.06 104 THR A C 1
ATOM 790 O O . THR A 1 104 ? -0.742 -8.165 -11.101 1.00 97.06 104 THR A O 1
ATOM 793 N N . MET A 1 105 ? -2.022 -9.908 -11.716 1.00 96.12 105 MET A N 1
ATOM 794 C CA . MET A 1 105 ? -3.177 -9.138 -12.156 1.00 96.12 105 MET A CA 1
ATOM 795 C C . MET A 1 105 ? -4.412 -9.543 -11.373 1.00 96.12 105 MET A C 1
ATOM 797 O O . MET A 1 105 ? -4.615 -10.724 -11.120 1.00 96.12 105 MET A O 1
ATOM 801 N N . ILE A 1 106 ? -5.269 -8.579 -11.060 1.00 93.69 106 ILE A N 1
ATOM 802 C CA . ILE A 1 106 ? -6.590 -8.836 -10.493 1.00 93.69 106 ILE A CA 1
ATOM 803 C C . ILE A 1 106 ? -7.621 -8.315 -11.480 1.00 93.69 106 ILE A C 1
ATOM 805 O O . ILE A 1 106 ? -7.559 -7.154 -11.883 1.00 93.69 106 ILE A O 1
ATOM 809 N N . ASP A 1 107 ? -8.511 -9.200 -11.928 1.00 91.88 107 ASP A N 1
ATOM 810 C CA . ASP A 1 107 ? -9.531 -8.913 -12.945 1.00 91.88 107 ASP A CA 1
ATOM 811 C C . ASP A 1 107 ? -8.953 -8.209 -14.189 1.00 91.88 107 ASP A C 1
ATOM 813 O O . ASP A 1 107 ? -9.493 -7.239 -14.721 1.00 91.88 107 ASP A O 1
ATOM 817 N N . GLY A 1 108 ? -7.779 -8.679 -14.624 1.00 90.12 108 GLY A N 1
ATOM 818 C CA . GLY A 1 108 ? -7.058 -8.164 -15.790 1.00 90.12 108 GLY A CA 1
ATOM 819 C C . GLY A 1 108 ? -6.311 -6.841 -15.578 1.00 90.12 108 GLY A C 1
ATOM 820 O O . GLY A 1 108 ? -5.676 -6.352 -16.511 1.00 90.12 108 GLY A O 1
ATOM 821 N N . ARG A 1 109 ? -6.337 -6.264 -14.370 1.00 93.25 109 ARG A N 1
ATOM 822 C CA . ARG A 1 109 ? -5.581 -5.054 -14.006 1.00 93.25 109 ARG A CA 1
ATOM 823 C C . ARG A 1 109 ? -4.283 -5.433 -13.304 1.00 93.25 109 ARG A C 1
ATOM 825 O O . ARG A 1 109 ? -4.297 -6.262 -12.401 1.00 93.25 109 ARG A O 1
ATOM 832 N N . ILE A 1 110 ? -3.165 -4.810 -13.676 1.00 95.88 110 ILE A N 1
ATOM 833 C CA . ILE A 1 110 ? -1.864 -5.069 -13.040 1.00 95.88 110 ILE A CA 1
ATOM 834 C C . ILE A 1 110 ? -1.910 -4.629 -11.577 1.00 95.88 110 ILE A C 1
ATOM 836 O O . ILE A 1 110 ? -2.067 -3.449 -11.282 1.00 95.88 110 ILE A O 1
ATOM 840 N N . ARG A 1 111 ? -1.745 -5.595 -10.671 1.00 95.38 111 ARG A N 1
ATOM 841 C CA . ARG A 1 111 ? -1.713 -5.394 -9.222 1.00 95.38 111 ARG A CA 1
ATOM 842 C C . ARG A 1 111 ? -0.295 -5.261 -8.705 1.00 95.38 111 ARG A C 1
ATOM 844 O O . ARG A 1 111 ? -0.014 -4.410 -7.861 1.00 95.38 111 ARG A O 1
ATOM 851 N N . SER A 1 112 ? 0.584 -6.146 -9.153 1.00 97.31 112 SER A N 1
ATOM 852 C CA . SER A 1 112 ? 1.972 -6.144 -8.724 1.00 97.31 112 SER A CA 1
ATOM 853 C C . SER A 1 112 ? 2.895 -6.560 -9.855 1.00 97.31 112 SER A C 1
ATOM 855 O O . SER A 1 112 ? 2.489 -7.267 -10.775 1.00 97.31 112 SER A O 1
ATOM 857 N N . TYR A 1 113 ? 4.131 -6.087 -9.790 1.00 98.00 113 TYR A N 1
ATOM 858 C CA . TYR A 1 113 ? 5.213 -6.494 -10.666 1.00 98.00 113 TYR A CA 1
ATOM 859 C C . TYR A 1 113 ? 6.504 -6.560 -9.862 1.00 98.00 113 TYR A C 1
ATOM 861 O O . TYR A 1 113 ? 6.768 -5.680 -9.041 1.00 98.00 113 TYR A O 1
ATOM 869 N N . TRP A 1 114 ? 7.291 -7.593 -10.130 1.00 97.75 114 TRP A N 1
ATOM 870 C CA . TRP A 1 114 ? 8.584 -7.851 -9.520 1.00 97.75 114 TRP A CA 1
ATOM 871 C C . TRP A 1 114 ? 9.561 -8.304 -10.591 1.00 97.75 114 TRP A C 1
ATOM 873 O O . TRP A 1 114 ? 9.231 -9.176 -11.395 1.00 97.75 114 TRP A O 1
ATOM 883 N N . LEU A 1 115 ? 10.763 -7.740 -10.582 1.00 96.44 115 LEU A N 1
ATOM 884 C CA . LEU A 1 115 ? 11.857 -8.144 -11.452 1.00 96.44 115 LEU A CA 1
ATOM 885 C C . LEU A 1 115 ? 12.980 -8.743 -10.618 1.00 96.44 115 LEU A C 1
ATOM 887 O O . LEU A 1 115 ? 13.580 -8.054 -9.795 1.00 96.44 115 LEU A O 1
ATOM 891 N N . ASN A 1 116 ? 13.300 -10.003 -10.879 1.00 94.56 116 ASN A N 1
ATOM 892 C CA . ASN A 1 116 ? 14.472 -10.665 -10.328 1.00 94.56 116 ASN A CA 1
ATOM 893 C C . ASN A 1 116 ? 15.535 -10.813 -11.420 1.00 94.56 116 ASN A C 1
ATOM 895 O O . ASN A 1 116 ? 15.220 -11.107 -12.574 1.00 94.56 116 ASN A O 1
ATOM 899 N N . GLY A 1 117 ? 16.799 -10.631 -11.059 1.00 91.81 117 GLY A N 1
ATOM 900 C CA . GLY A 1 117 ? 17.920 -10.739 -11.985 1.00 91.81 117 GLY A CA 1
ATOM 901 C C . GLY A 1 117 ? 19.212 -10.227 -11.366 1.00 91.81 117 GLY A C 1
ATOM 902 O O . GLY A 1 117 ? 19.286 -9.989 -10.160 1.00 91.81 117 GLY A O 1
ATOM 903 N N . VAL A 1 118 ? 20.228 -10.064 -12.209 1.00 88.56 118 VAL A N 1
ATOM 904 C CA . VAL A 1 118 ? 21.489 -9.426 -11.825 1.00 88.56 118 VAL A CA 1
ATOM 905 C C . VAL A 1 118 ? 21.394 -7.942 -12.165 1.00 88.56 118 VAL A C 1
ATOM 907 O O . VAL A 1 118 ? 21.128 -7.587 -13.316 1.00 88.56 118 VAL A O 1
ATOM 910 N N . PHE A 1 119 ? 21.596 -7.102 -11.153 1.00 89.12 119 PHE A N 1
ATOM 911 C CA . PHE A 1 119 ? 21.589 -5.646 -11.265 1.00 89.12 119 PHE A CA 1
ATOM 912 C C . PHE A 1 119 ? 23.002 -5.137 -11.052 1.00 89.12 119 PHE A C 1
ATOM 914 O O . PHE A 1 119 ? 23.679 -5.557 -10.111 1.00 89.12 119 PHE A O 1
ATOM 921 N N . ASN A 1 120 ? 23.448 -4.258 -11.939 1.00 86.69 120 ASN A N 1
ATOM 922 C CA . ASN A 1 120 ? 24.805 -3.744 -11.873 1.00 86.69 120 ASN A CA 1
ATOM 923 C C . ASN A 1 120 ? 24.888 -2.540 -10.937 1.00 86.69 120 ASN A C 1
ATOM 925 O O . ASN A 1 120 ? 23.931 -1.778 -10.749 1.00 86.69 120 ASN A O 1
ATOM 929 N N . GLU A 1 121 ? 26.076 -2.335 -10.379 1.00 84.94 121 GLU A N 1
ATOM 930 C CA . GLU A 1 121 ? 26.409 -1.047 -9.792 1.00 84.94 121 GLU A CA 1
ATOM 931 C C . GLU A 1 121 ? 26.375 0.034 -10.868 1.00 84.94 121 GLU A C 1
ATOM 933 O O . GLU A 1 121 ? 26.799 -0.163 -12.010 1.00 84.94 121 GLU A O 1
ATOM 938 N N . SER A 1 122 ? 25.846 1.193 -10.499 1.00 85.94 122 SER A N 1
ATOM 939 C CA . SER A 1 122 ? 25.818 2.353 -11.369 1.00 85.94 122 SER A CA 1
ATOM 940 C C . SER A 1 122 ? 25.899 3.626 -10.532 1.00 85.94 122 SER A C 1
ATOM 942 O O . SER A 1 122 ? 25.536 3.640 -9.356 1.00 85.94 122 SER A O 1
ATOM 944 N N . ASN A 1 123 ? 26.354 4.707 -11.163 1.00 87.06 123 ASN A N 1
ATOM 945 C CA . ASN A 1 123 ? 26.481 6.024 -10.540 1.00 87.06 123 ASN A CA 1
ATOM 946 C C . ASN A 1 123 ? 25.228 6.895 -10.735 1.00 87.06 123 ASN A C 1
ATOM 948 O O . ASN A 1 123 ? 25.330 8.123 -10.714 1.00 87.06 123 ASN A O 1
ATOM 952 N N . LEU A 1 124 ? 24.055 6.293 -10.974 1.00 95.00 124 LEU A N 1
ATOM 953 C CA . LEU A 1 124 ? 22.809 7.049 -11.089 1.00 95.00 124 LEU A CA 1
ATOM 954 C C . LEU A 1 124 ? 22.515 7.785 -9.780 1.00 95.00 124 LEU A C 1
ATOM 956 O O . LEU A 1 124 ? 22.486 7.211 -8.692 1.00 95.00 124 LEU A O 1
ATOM 960 N N . SER A 1 125 ? 22.263 9.083 -9.890 1.00 95.56 125 SER A N 1
ATOM 961 C CA . SER A 1 125 ? 21.888 9.905 -8.747 1.00 95.56 125 SER A CA 1
ATOM 962 C C . SER A 1 125 ? 20.432 9.653 -8.349 1.00 95.56 125 SER A C 1
ATOM 964 O O . SER A 1 125 ? 19.630 9.141 -9.133 1.00 95.56 125 SER A O 1
ATOM 966 N N . LEU A 1 126 ? 20.027 10.083 -7.151 1.00 96.25 126 LEU A N 1
ATOM 967 C CA . LEU A 1 126 ? 18.606 10.105 -6.778 1.00 96.25 126 LEU A CA 1
ATOM 968 C C . LEU A 1 126 ? 17.752 10.847 -7.824 1.00 96.25 126 LEU A C 1
ATOM 970 O O . LEU A 1 126 ? 16.643 10.420 -8.128 1.00 96.25 126 LEU A O 1
ATOM 974 N N . HIS A 1 127 ? 18.267 11.934 -8.405 1.00 97.56 127 HIS A N 1
ATOM 975 C CA . HIS A 1 127 ? 17.557 12.677 -9.445 1.00 97.56 127 HIS A CA 1
ATOM 976 C C . HIS A 1 127 ? 17.277 11.800 -10.677 1.00 97.56 127 HIS A C 1
ATOM 978 O O . HIS A 1 127 ? 16.164 11.815 -11.202 1.00 97.56 127 HIS A O 1
ATOM 984 N N . ASP A 1 128 ? 18.244 10.985 -11.099 1.00 97.69 128 ASP A N 1
ATOM 985 C CA . ASP A 1 128 ? 18.074 10.080 -12.238 1.00 97.69 128 ASP A CA 1
ATOM 986 C C . ASP A 1 128 ? 17.042 8.986 -11.945 1.00 97.69 128 ASP A C 1
ATOM 988 O O . ASP A 1 128 ? 16.161 8.730 -12.771 1.00 97.69 128 ASP A O 1
ATOM 992 N N . HIS A 1 129 ? 17.076 8.409 -10.739 1.00 97.88 129 HIS A N 1
ATOM 993 C CA . HIS A 1 129 ? 16.073 7.440 -10.286 1.00 97.88 129 HIS A CA 1
ATOM 994 C C . HIS A 1 129 ? 14.657 8.039 -10.278 1.00 97.88 129 HIS A C 1
ATOM 996 O O . HIS A 1 129 ? 13.708 7.400 -10.740 1.00 97.88 129 HIS A O 1
ATOM 1002 N N . LEU A 1 130 ? 14.492 9.284 -9.815 1.00 98.44 130 LEU A N 1
ATOM 1003 C CA . LEU A 1 130 ? 13.196 9.973 -9.844 1.00 98.44 130 LEU A CA 1
ATOM 1004 C C . LEU A 1 130 ? 12.736 10.283 -11.275 1.00 98.44 130 LEU A C 1
ATOM 1006 O O . LEU A 1 130 ? 11.549 10.149 -11.576 1.00 98.44 130 LEU A O 1
ATOM 1010 N N . ALA A 1 131 ? 13.652 10.627 -12.182 1.00 98.38 131 ALA A N 1
ATOM 1011 C CA . ALA A 1 131 ? 13.327 10.824 -13.593 1.00 98.38 131 ALA A CA 1
ATOM 1012 C C . ALA A 1 131 ? 12.874 9.516 -14.271 1.00 98.38 131 ALA A C 1
ATOM 1014 O O . ALA A 1 131 ? 11.958 9.532 -15.099 1.00 98.38 131 ALA A O 1
ATOM 1015 N N . ILE A 1 132 ? 13.477 8.378 -13.911 1.00 98.12 132 ILE A N 1
ATOM 1016 C CA . ILE A 1 132 ? 13.054 7.040 -14.355 1.00 98.12 132 ILE A CA 1
ATOM 1017 C C . ILE A 1 132 ? 11.652 6.726 -13.830 1.00 98.12 132 ILE A C 1
ATOM 1019 O O . ILE A 1 132 ? 10.766 6.394 -14.621 1.00 98.12 132 ILE A O 1
ATOM 1023 N N . ALA A 1 133 ? 11.424 6.909 -12.527 1.00 98.44 133 ALA A N 1
ATOM 1024 C CA . ALA A 1 133 ? 10.118 6.711 -11.906 1.00 98.44 133 ALA A CA 1
ATOM 1025 C C . ALA A 1 133 ? 9.028 7.571 -12.564 1.00 98.44 133 ALA A C 1
ATOM 1027 O O . ALA A 1 133 ? 7.947 7.075 -12.878 1.00 98.44 133 ALA A O 1
ATOM 1028 N N . TYR A 1 134 ? 9.318 8.845 -12.842 1.00 98.56 134 TYR A N 1
ATOM 1029 C CA . TYR A 1 134 ? 8.402 9.733 -13.553 1.00 98.56 134 TYR A CA 1
ATOM 1030 C C . TYR A 1 134 ? 8.028 9.193 -14.943 1.00 98.56 134 TYR A C 1
ATOM 1032 O O . TYR A 1 134 ? 6.843 9.109 -15.271 1.00 98.56 134 TYR A O 1
ATOM 1040 N N . ARG A 1 135 ? 9.016 8.786 -15.755 1.00 98.44 135 ARG A N 1
ATOM 1041 C CA . ARG A 1 135 ? 8.762 8.224 -17.094 1.00 98.44 135 ARG A CA 1
ATOM 1042 C C . ARG A 1 135 ? 7.922 6.952 -17.024 1.00 98.44 135 ARG A C 1
ATOM 1044 O O . ARG A 1 135 ? 6.958 6.836 -17.781 1.00 98.44 135 ARG A O 1
ATOM 1051 N N . PHE A 1 136 ? 8.244 6.056 -16.091 1.00 98.38 136 PHE A N 1
ATOM 1052 C CA . PHE A 1 136 ? 7.451 4.858 -15.825 1.00 98.38 136 PHE A CA 1
ATOM 1053 C C . PHE A 1 136 ? 5.994 5.221 -15.519 1.00 98.38 136 PHE A C 1
ATOM 1055 O O . PHE A 1 136 ? 5.089 4.709 -16.170 1.00 98.38 136 PHE A O 1
ATOM 1062 N N . LEU A 1 137 ? 5.748 6.157 -14.595 1.00 98.56 137 LEU A N 1
ATOM 1063 C CA . LEU A 1 137 ? 4.390 6.545 -14.201 1.00 98.56 137 LEU A CA 1
ATOM 1064 C C . LEU A 1 137 ? 3.598 7.160 -15.360 1.00 98.56 137 LEU A C 1
ATOM 1066 O O . LEU A 1 137 ? 2.414 6.868 -15.508 1.00 98.56 137 LEU A O 1
ATOM 1070 N N . LYS A 1 138 ? 4.234 7.960 -16.225 1.00 98.44 138 LYS A N 1
ATOM 1071 C CA . LYS A 1 138 ? 3.587 8.498 -17.436 1.00 98.44 138 LYS A CA 1
ATOM 1072 C C . LYS A 1 138 ? 3.249 7.404 -18.450 1.00 98.44 138 LYS A C 1
ATOM 1074 O O . LYS A 1 138 ? 2.169 7.439 -19.041 1.00 98.44 138 LYS A O 1
ATOM 1079 N N . ALA A 1 139 ? 4.139 6.432 -18.642 1.00 98.25 139 ALA A N 1
ATOM 1080 C CA . ALA A 1 139 ? 3.877 5.288 -19.508 1.00 98.25 139 ALA A CA 1
ATOM 1081 C C . ALA A 1 139 ? 2.763 4.397 -18.934 1.00 98.25 139 ALA A C 1
ATOM 1083 O O . ALA A 1 139 ? 1.850 4.006 -19.660 1.00 98.25 139 ALA A O 1
ATOM 1084 N N . PHE A 1 140 ? 2.778 4.154 -17.623 1.00 97.81 140 PHE A N 1
ATOM 1085 C CA . PHE A 1 140 ? 1.777 3.346 -16.936 1.00 97.81 140 PHE A CA 1
ATOM 1086 C C . PHE A 1 140 ? 0.406 4.027 -16.904 1.00 97.81 140 PHE A C 1
ATOM 1088 O O . PHE A 1 140 ? -0.606 3.370 -17.137 1.00 97.81 140 PHE A O 1
ATOM 1095 N N . GLN A 1 141 ? 0.366 5.354 -16.738 1.00 97.44 141 GLN A N 1
ATOM 1096 C CA . GLN A 1 141 ? -0.840 6.167 -16.918 1.00 97.44 141 GLN A CA 1
ATOM 1097 C C . GLN A 1 141 ? -1.459 5.932 -18.297 1.00 97.44 141 GLN A C 1
ATOM 1099 O O . GLN A 1 141 ? -2.657 5.694 -18.398 1.00 97.44 141 GLN A O 1
ATOM 1104 N N . LYS A 1 142 ? -0.651 5.990 -19.362 1.00 97.56 142 LYS A N 1
ATOM 1105 C CA . LYS A 1 142 ? -1.128 5.761 -20.732 1.00 97.56 142 LYS A CA 1
ATOM 1106 C C . LYS A 1 142 ? -1.590 4.317 -20.940 1.00 97.56 142 LYS A C 1
ATOM 1108 O O . LYS A 1 142 ? -2.592 4.100 -21.607 1.00 97.56 142 LYS A O 1
ATOM 1113 N N . PHE A 1 143 ? -0.866 3.352 -20.376 1.00 96.62 143 PHE A N 1
ATOM 1114 C CA . PHE A 1 143 ? -1.173 1.925 -20.489 1.00 96.62 143 PHE A CA 1
ATOM 1115 C C . PHE A 1 143 ? -2.495 1.552 -19.806 1.00 96.62 143 PHE A C 1
ATOM 1117 O O . PHE A 1 143 ? -3.276 0.782 -20.351 1.00 96.62 143 PHE A O 1
ATOM 1124 N N . THR A 1 144 ? -2.753 2.113 -18.625 1.00 94.81 144 THR A N 1
ATOM 1125 C CA . THR A 1 144 ? -3.946 1.820 -17.810 1.00 94.81 144 THR A CA 1
ATOM 1126 C C . THR A 1 144 ? -5.106 2.783 -18.046 1.00 94.81 144 THR A C 1
ATOM 1128 O O . THR A 1 144 ? -6.218 2.514 -17.600 1.00 94.81 144 THR A O 1
ATOM 1131 N N . ASN A 1 145 ? -4.851 3.919 -18.701 1.00 95.19 145 ASN A N 1
ATOM 1132 C CA . ASN A 1 145 ? -5.770 5.051 -18.807 1.00 95.19 145 ASN A CA 1
ATOM 1133 C C . ASN A 1 145 ? -6.289 5.560 -17.441 1.00 95.19 145 ASN A C 1
ATOM 1135 O O . ASN A 1 145 ? -7.424 6.018 -17.330 1.00 95.19 145 ASN A O 1
ATOM 1139 N N . ASN A 1 146 ? -5.468 5.481 -16.386 1.00 91.81 146 ASN A N 1
ATOM 1140 C CA . ASN A 1 146 ? -5.857 5.885 -15.033 1.00 91.81 146 ASN A CA 1
ATOM 1141 C C . ASN A 1 146 ? -5.143 7.179 -14.598 1.00 91.81 146 ASN A C 1
ATOM 1143 O O . ASN A 1 146 ? -3.917 7.227 -14.457 1.00 91.81 146 ASN A O 1
ATOM 1147 N N . SER A 1 147 ? -5.919 8.238 -14.353 1.00 91.88 147 SER A N 1
ATOM 1148 C CA . SER A 1 147 ? -5.459 9.565 -13.909 1.00 91.88 147 SER A CA 1
ATOM 1149 C C . SER A 1 147 ? -4.708 9.548 -12.574 1.00 91.88 147 SER A C 1
ATOM 1151 O O . SER A 1 147 ? -3.868 10.426 -12.352 1.00 91.88 147 SER A O 1
ATOM 1153 N N . TYR A 1 148 ? -4.928 8.538 -11.723 1.00 92.06 148 TYR A N 1
ATOM 1154 C CA . TYR A 1 148 ? -4.205 8.331 -10.463 1.00 92.06 148 TYR A CA 1
ATOM 1155 C C . TYR A 1 148 ? -2.678 8.405 -10.643 1.00 92.06 148 TYR A C 1
ATOM 1157 O O . TYR A 1 148 ? -1.980 9.075 -9.877 1.00 92.06 148 TYR A O 1
ATOM 1165 N N . TYR A 1 149 ? -2.153 7.798 -11.711 1.00 96.44 149 TYR A N 1
ATOM 1166 C CA . TYR A 1 149 ? -0.715 7.804 -11.999 1.00 96.44 149 TYR A CA 1
ATOM 1167 C C . TYR A 1 149 ? -0.211 9.146 -12.526 1.00 96.44 149 TYR A C 1
ATOM 1169 O O . TYR A 1 149 ? 0.961 9.466 -12.343 1.00 96.44 149 TYR A O 1
ATOM 1177 N N . GLY A 1 150 ? -1.085 9.956 -13.131 1.00 96.31 150 GLY A N 1
ATOM 1178 C CA . GLY A 1 150 ? -0.764 11.338 -13.484 1.00 96.31 150 GLY A CA 1
ATOM 1179 C C . GLY A 1 150 ? -0.447 12.153 -12.234 1.00 96.31 150 GLY A C 1
ATOM 1180 O O . GLY A 1 150 ? 0.606 12.785 -12.161 1.00 96.31 150 GLY A O 1
ATOM 1181 N N . ARG A 1 151 ? -1.295 12.036 -11.204 1.00 95.81 151 ARG A N 1
ATOM 1182 C CA . ARG A 1 151 ? -1.060 12.704 -9.920 1.00 95.81 151 ARG A CA 1
ATOM 1183 C C . ARG A 1 151 ? 0.193 12.191 -9.212 1.00 95.81 151 ARG A C 1
ATOM 1185 O O . ARG A 1 151 ? 0.961 12.982 -8.665 1.00 95.81 151 ARG A O 1
ATOM 1192 N N . PHE A 1 152 ? 0.425 10.880 -9.240 1.00 97.75 152 PHE A N 1
ATOM 1193 C CA . PHE A 1 152 ? 1.649 10.300 -8.691 1.00 97.75 152 PHE A CA 1
ATOM 1194 C C . PHE A 1 152 ? 2.892 10.866 -9.412 1.00 97.75 152 PHE A C 1
ATOM 1196 O O . PHE A 1 152 ? 3.823 11.350 -8.765 1.00 97.75 152 PHE A O 1
ATOM 1203 N N . ALA A 1 153 ? 2.878 10.913 -10.748 1.00 98.38 153 ALA A N 1
ATOM 1204 C CA . ALA A 1 153 ? 3.971 11.464 -11.549 1.00 98.38 153 ALA A CA 1
ATOM 1205 C C . ALA A 1 153 ? 4.253 12.946 -11.228 1.00 98.38 153 ALA A C 1
ATOM 1207 O O . ALA A 1 153 ? 5.413 13.332 -11.079 1.00 98.38 153 ALA A O 1
ATOM 1208 N N . GLU A 1 154 ? 3.212 13.769 -11.064 1.00 98.06 154 GLU A N 1
ATOM 1209 C CA . GLU A 1 154 ? 3.343 15.176 -10.652 1.00 98.06 154 GLU A CA 1
ATOM 1210 C C . GLU A 1 154 ? 4.048 15.325 -9.301 1.00 98.06 154 GLU A C 1
ATOM 1212 O O . GLU A 1 154 ? 4.926 16.177 -9.147 1.00 98.06 154 GLU A O 1
ATOM 1217 N N . MET A 1 155 ? 3.696 14.494 -8.315 1.00 98.12 155 MET A N 1
ATOM 1218 C CA . MET A 1 155 ? 4.336 14.553 -7.001 1.00 98.12 155 MET A CA 1
ATOM 1219 C C . MET A 1 155 ? 5.798 14.107 -7.053 1.00 98.12 155 MET A C 1
ATOM 1221 O O . MET A 1 155 ? 6.626 14.724 -6.386 1.00 98.12 155 MET A O 1
ATOM 1225 N N . VAL A 1 156 ? 6.141 13.105 -7.869 1.00 98.50 156 VAL A N 1
ATOM 1226 C CA . VAL A 1 156 ? 7.544 12.716 -8.106 1.00 98.50 156 VAL A CA 1
ATOM 1227 C C . VAL A 1 156 ? 8.334 13.870 -8.733 1.00 98.50 156 VAL A C 1
ATOM 1229 O O . VAL A 1 156 ? 9.414 14.204 -8.247 1.00 98.50 156 VAL A O 1
ATOM 1232 N N . MET A 1 157 ? 7.776 14.546 -9.743 1.00 98.19 157 MET A N 1
ATOM 1233 C CA . MET A 1 157 ? 8.404 15.729 -10.351 1.00 98.19 157 MET A CA 1
ATOM 1234 C C . MET A 1 157 ? 8.611 16.857 -9.342 1.00 98.19 157 MET A C 1
ATOM 1236 O O . MET A 1 157 ? 9.690 17.444 -9.283 1.00 98.19 157 MET A O 1
ATOM 1240 N N . LYS A 1 158 ? 7.600 17.135 -8.514 1.00 98.00 158 LYS A N 1
ATOM 1241 C CA . LYS A 1 158 ? 7.686 18.146 -7.457 1.00 98.00 158 LYS A CA 1
ATOM 1242 C C . LYS A 1 158 ? 8.755 17.793 -6.420 1.00 98.00 158 LYS A C 1
ATOM 1244 O O . LYS A 1 158 ? 9.502 18.664 -5.982 1.00 98.00 158 LYS A O 1
ATOM 1249 N N . ALA A 1 159 ? 8.855 16.521 -6.034 1.00 97.81 159 ALA A N 1
ATOM 1250 C CA . ALA A 1 159 ? 9.867 16.047 -5.092 1.00 97.81 159 ALA A CA 1
ATOM 1251 C C . ALA A 1 159 ? 11.278 16.227 -5.655 1.00 97.81 159 ALA A C 1
ATOM 1253 O O . ALA A 1 159 ? 12.171 16.685 -4.943 1.00 97.81 159 ALA A O 1
ATOM 1254 N N . MET A 1 160 ? 11.448 15.941 -6.946 1.00 97.06 160 MET A N 1
ATOM 1255 C CA . MET A 1 160 ? 12.691 16.147 -7.678 1.00 97.06 160 MET A CA 1
ATOM 1256 C C . MET A 1 160 ? 13.072 17.636 -7.751 1.00 97.06 160 MET A C 1
ATOM 1258 O O . MET A 1 160 ? 14.201 17.985 -7.412 1.00 97.06 160 MET A O 1
ATOM 1262 N N . SER A 1 161 ? 12.136 18.527 -8.106 1.00 97.25 161 SER A N 1
ATOM 1263 C CA . SER A 1 161 ? 12.402 19.973 -8.195 1.00 97.25 161 SER A CA 1
ATOM 1264 C C . SER A 1 161 ? 12.681 20.615 -6.836 1.00 97.25 161 SER A C 1
ATOM 1266 O O . SER A 1 161 ? 13.557 21.467 -6.716 1.00 97.25 161 SER A O 1
ATOM 1268 N N . GLU A 1 162 ? 11.949 20.205 -5.797 1.00 97.06 162 GLU A N 1
ATOM 1269 C CA . GLU A 1 162 ? 12.106 20.736 -4.439 1.00 97.06 162 GLU A CA 1
ATOM 1270 C C . GLU A 1 162 ? 13.203 20.026 -3.635 1.00 97.06 162 GLU A C 1
ATOM 1272 O O . GLU A 1 162 ? 13.499 20.446 -2.517 1.00 97.06 162 GLU A O 1
ATOM 1277 N N . LYS A 1 163 ? 13.791 18.951 -4.180 1.00 96.12 163 LYS A N 1
ATOM 1278 C CA . LYS A 1 163 ? 14.767 18.079 -3.509 1.00 96.12 163 LYS A CA 1
ATOM 1279 C C . LYS A 1 163 ? 14.263 17.569 -2.152 1.00 96.12 163 LYS A C 1
ATOM 1281 O O . LYS A 1 163 ? 14.989 17.572 -1.159 1.00 96.12 163 LYS A O 1
ATOM 1286 N N . LYS A 1 164 ? 12.997 17.144 -2.097 1.00 96.12 164 LYS A N 1
ATOM 1287 C CA . LYS A 1 164 ? 12.343 16.644 -0.876 1.00 96.12 164 LYS A CA 1
ATOM 1288 C C . LYS A 1 164 ? 12.032 15.163 -0.984 1.00 96.12 164 LYS A C 1
ATOM 1290 O O . LYS A 1 164 ? 11.465 14.717 -1.971 1.00 96.12 164 LYS A O 1
ATOM 1295 N N . LEU A 1 165 ? 12.319 14.435 0.091 1.00 96.56 165 LEU A N 1
ATOM 1296 C CA . LEU A 1 165 ? 11.990 13.015 0.213 1.00 96.56 165 LEU A CA 1
ATOM 1297 C C . LEU A 1 165 ? 10.563 12.769 0.720 1.00 96.56 165 LEU A C 1
ATOM 1299 O O . LEU A 1 165 ? 10.001 11.708 0.491 1.00 96.56 165 LEU A O 1
ATOM 1303 N N . LEU A 1 166 ? 9.959 13.757 1.382 1.00 97.44 166 LEU A N 1
ATOM 1304 C CA . LEU A 1 166 ? 8.587 13.689 1.869 1.00 97.44 166 LEU A CA 1
ATOM 1305 C C . LEU A 1 166 ? 7.801 14.889 1.350 1.00 97.44 166 LEU A C 1
ATOM 1307 O O . LEU A 1 166 ? 8.124 16.039 1.660 1.00 97.44 166 LEU A O 1
ATOM 1311 N N . LEU A 1 167 ? 6.739 14.611 0.602 1.00 96.62 167 LEU A N 1
ATOM 1312 C CA . LEU A 1 167 ? 5.734 15.593 0.224 1.00 96.62 167 LEU A CA 1
ATOM 1313 C C . LEU A 1 167 ? 4.382 15.190 0.790 1.00 96.62 167 LEU A C 1
ATOM 1315 O O . LEU A 1 167 ? 4.027 14.016 0.877 1.00 96.62 167 LEU A O 1
ATOM 1319 N N . THR A 1 168 ? 3.605 16.187 1.178 1.00 95.00 168 THR A N 1
ATOM 1320 C CA . THR A 1 168 ? 2.243 15.992 1.656 1.00 95.00 168 THR A CA 1
ATOM 1321 C C . THR A 1 168 ? 1.401 17.145 1.157 1.00 95.00 168 THR A C 1
ATOM 1323 O O . THR A 1 168 ? 1.796 18.304 1.290 1.00 95.00 168 THR A O 1
ATOM 1326 N N . ASP A 1 169 ? 0.246 16.817 0.598 1.00 92.12 169 ASP A N 1
ATOM 1327 C CA . ASP A 1 169 ? -0.820 17.771 0.327 1.00 92.12 169 ASP A CA 1
ATOM 1328 C C . ASP A 1 169 ? -2.108 17.336 1.050 1.00 92.12 169 ASP A C 1
ATOM 1330 O O . ASP A 1 169 ? -2.068 16.542 2.003 1.00 92.12 169 ASP A O 1
ATOM 1334 N N . ASN A 1 170 ? -3.249 17.903 0.658 1.00 89.12 170 ASN A N 1
ATOM 1335 C CA . ASN A 1 170 ? -4.538 17.605 1.279 1.00 89.12 170 ASN A CA 1
ATOM 1336 C C . ASN A 1 170 ? -4.942 16.133 1.104 1.00 89.12 170 ASN A C 1
ATOM 1338 O O . ASN A 1 170 ? -5.449 15.528 2.049 1.00 89.12 170 ASN A O 1
ATOM 1342 N N . ASN A 1 171 ? -4.629 15.546 -0.052 1.00 91.19 171 ASN A N 1
ATOM 1343 C CA . ASN A 1 171 ? -5.174 14.273 -0.516 1.00 91.19 171 ASN A CA 1
ATOM 1344 C C . ASN A 1 171 ? -4.112 13.179 -0.662 1.00 91.19 171 ASN A C 1
ATOM 1346 O O . ASN A 1 171 ? -4.470 12.015 -0.802 1.00 91.19 171 ASN A O 1
ATOM 1350 N N . PHE A 1 172 ? -2.821 13.515 -0.625 1.00 94.19 172 PHE A N 1
ATOM 1351 C CA . PHE A 1 172 ? -1.748 12.571 -0.905 1.00 94.19 172 PHE A CA 1
ATOM 1352 C C . PHE A 1 172 ? -0.503 12.784 -0.039 1.00 94.19 172 PHE A C 1
ATOM 1354 O O . PHE A 1 172 ? -0.181 13.889 0.410 1.00 94.19 172 PHE A O 1
ATOM 1361 N N . ILE A 1 173 ? 0.223 11.688 0.164 1.00 95.81 173 ILE A N 1
ATOM 1362 C CA . ILE A 1 173 ? 1.562 11.638 0.748 1.00 95.81 173 ILE A CA 1
ATOM 1363 C C . ILE A 1 173 ? 2.462 10.921 -0.247 1.00 95.81 173 ILE A C 1
ATOM 1365 O O . ILE A 1 173 ? 2.140 9.820 -0.692 1.00 95.81 173 ILE A O 1
ATOM 1369 N N . LEU A 1 174 ? 3.608 11.522 -0.540 1.00 97.88 174 LEU A N 1
ATOM 1370 C CA . LEU A 1 174 ? 4.702 10.885 -1.256 1.00 97.88 174 LEU A CA 1
ATOM 1371 C C . LEU A 1 174 ? 5.883 10.753 -0.299 1.00 97.88 174 LEU A C 1
ATOM 1373 O O . LEU A 1 174 ? 6.342 11.764 0.231 1.00 97.88 174 LEU A O 1
ATOM 1377 N N . ASN A 1 175 ? 6.369 9.536 -0.093 1.00 98.00 175 ASN A N 1
ATOM 1378 C CA . ASN A 1 175 ? 7.559 9.257 0.702 1.00 98.00 175 ASN A CA 1
ATOM 1379 C C . ASN A 1 175 ? 8.592 8.523 -0.156 1.00 98.00 175 ASN A C 1
ATOM 1381 O O . ASN A 1 175 ? 8.269 7.505 -0.764 1.00 98.00 175 ASN A O 1
ATOM 1385 N N . ILE A 1 176 ? 9.814 9.036 -0.195 1.00 98.31 176 ILE A N 1
ATOM 1386 C CA . ILE A 1 176 ? 10.929 8.519 -0.980 1.00 98.31 176 ILE A CA 1
ATOM 1387 C C . ILE A 1 176 ? 12.023 8.089 -0.009 1.00 98.31 176 ILE A C 1
ATOM 1389 O O . ILE A 1 176 ? 12.511 8.891 0.785 1.00 98.31 176 ILE A O 1
ATOM 1393 N N . SER A 1 177 ? 12.452 6.839 -0.113 1.00 97.38 177 SER A N 1
ATOM 1394 C CA . SER A 1 177 ? 13.660 6.345 0.541 1.00 97.38 177 SER A CA 1
ATOM 1395 C C . SER A 1 177 ? 14.711 6.015 -0.506 1.00 97.38 177 SER A C 1
ATOM 1397 O O . SER A 1 177 ? 14.396 5.406 -1.528 1.00 97.38 177 SER A O 1
ATOM 1399 N N . HIS A 1 178 ? 15.956 6.393 -0.232 1.00 95.62 178 HIS A N 1
ATOM 1400 C CA . HIS A 1 178 ? 17.093 6.151 -1.108 1.00 95.62 178 HIS A CA 1
ATOM 1401 C C . HIS A 1 178 ? 18.221 5.509 -0.303 1.00 95.62 178 HIS A C 1
ATOM 1403 O O . HIS A 1 178 ? 18.672 6.078 0.692 1.00 95.62 178 HIS A O 1
ATOM 1409 N N . ASN A 1 179 ? 18.643 4.320 -0.718 1.00 93.75 179 ASN A N 1
ATOM 1410 C CA . ASN A 1 179 ? 19.755 3.589 -0.136 1.00 93.75 179 ASN A CA 1
ATOM 1411 C C . ASN A 1 179 ? 20.711 3.163 -1.261 1.00 93.75 179 ASN A C 1
ATOM 1413 O O . ASN A 1 179 ? 20.452 2.147 -1.910 1.00 93.75 179 ASN A O 1
ATOM 1417 N N . PRO A 1 180 ? 21.824 3.890 -1.470 1.00 89.12 180 PRO A N 1
ATOM 1418 C CA . PRO A 1 180 ? 22.757 3.601 -2.554 1.00 89.12 180 PRO A CA 1
ATOM 1419 C C . PRO A 1 180 ? 23.396 2.206 -2.446 1.00 89.12 180 PRO A C 1
ATOM 1421 O O . PRO A 1 180 ? 23.810 1.655 -3.459 1.00 89.12 180 PRO A O 1
ATOM 1424 N N . ASN A 1 181 ? 23.414 1.610 -1.247 1.00 89.06 181 ASN A N 1
ATOM 1425 C CA . ASN A 1 181 ? 23.982 0.282 -0.998 1.00 89.06 181 ASN A CA 1
ATOM 1426 C C . ASN A 1 181 ? 23.013 -0.866 -1.330 1.00 89.06 181 ASN A C 1
ATOM 1428 O O . ASN A 1 181 ? 23.382 -2.032 -1.225 1.00 89.06 181 ASN A O 1
ATOM 1432 N N . ASN A 1 182 ? 21.754 -0.567 -1.669 1.00 89.69 182 ASN A N 1
ATOM 1433 C CA . ASN A 1 182 ? 20.805 -1.571 -2.135 1.00 89.69 182 ASN A CA 1
ATOM 1434 C C . ASN A 1 182 ? 20.751 -1.539 -3.666 1.00 89.69 182 ASN A C 1
ATOM 1436 O O . ASN A 1 182 ? 20.236 -0.589 -4.254 1.00 89.69 182 ASN A O 1
ATOM 1440 N N . HIS A 1 183 ? 21.269 -2.579 -4.317 1.00 89.56 183 HIS A N 1
ATOM 1441 C CA . HIS A 1 183 ? 21.316 -2.641 -5.780 1.00 89.56 183 HIS A CA 1
ATOM 1442 C C . HIS A 1 183 ? 19.954 -2.950 -6.417 1.00 89.56 183 HIS A C 1
ATOM 1444 O O . HIS A 1 183 ? 19.678 -2.499 -7.524 1.00 89.56 183 HIS A O 1
ATOM 1450 N N . VAL A 1 184 ? 19.072 -3.678 -5.725 1.00 89.81 184 VAL A N 1
ATOM 1451 C CA . VAL A 1 184 ? 17.768 -4.097 -6.275 1.00 89.81 184 VAL A CA 1
ATOM 1452 C C . VAL A 1 184 ? 16.716 -3.005 -6.095 1.00 89.81 184 VAL A C 1
ATOM 1454 O O . VAL A 1 184 ? 15.923 -2.734 -6.995 1.00 89.81 184 VAL A O 1
ATOM 1457 N N . GLU A 1 185 ? 16.709 -2.366 -4.925 1.00 90.06 185 GLU A N 1
ATOM 1458 C CA . GLU A 1 185 ? 15.703 -1.372 -4.527 1.00 90.06 185 GLU A CA 1
ATOM 1459 C C . GLU A 1 185 ? 16.391 -0.141 -3.962 1.00 90.06 185 GLU A C 1
ATOM 1461 O O . GLU A 1 185 ? 16.227 0.239 -2.801 1.00 90.06 185 GLU A O 1
ATOM 1466 N N . ASN A 1 186 ? 17.218 0.451 -4.815 1.00 94.75 186 ASN A N 1
ATOM 1467 C CA . ASN A 1 186 ? 18.033 1.605 -4.493 1.00 94.75 186 ASN A CA 1
ATOM 1468 C C . ASN A 1 186 ? 17.169 2.803 -4.101 1.00 94.75 186 ASN A C 1
ATOM 1470 O O . ASN A 1 186 ? 17.419 3.465 -3.096 1.00 94.75 186 ASN A O 1
ATOM 1474 N N . THR A 1 187 ? 16.106 3.048 -4.869 1.00 97.94 187 THR A N 1
ATOM 1475 C CA . THR A 1 187 ? 15.112 4.082 -4.578 1.00 97.94 187 THR A CA 1
ATOM 1476 C C . THR A 1 187 ? 13.728 3.461 -4.495 1.00 97.94 187 THR A C 1
ATOM 1478 O O . THR A 1 187 ? 13.273 2.841 -5.452 1.00 97.94 187 THR A O 1
ATOM 1481 N N . ILE A 1 188 ? 13.039 3.663 -3.371 1.00 98.31 188 ILE A N 1
ATOM 1482 C CA . ILE A 1 188 ? 11.657 3.221 -3.154 1.00 98.31 188 ILE A CA 1
ATOM 1483 C C . ILE A 1 188 ? 10.779 4.450 -2.949 1.00 98.31 188 ILE A C 1
ATOM 1485 O O . ILE A 1 188 ? 11.105 5.346 -2.170 1.00 98.31 188 ILE A O 1
ATOM 1489 N N . ILE A 1 189 ? 9.655 4.484 -3.654 1.00 98.56 189 ILE A N 1
ATOM 1490 C CA . ILE A 1 189 ? 8.694 5.578 -3.642 1.00 98.56 189 ILE A CA 1
ATOM 1491 C C . ILE A 1 189 ? 7.339 5.021 -3.221 1.00 98.56 189 ILE A C 1
ATOM 1493 O O . ILE A 1 189 ? 6.752 4.193 -3.916 1.00 98.56 189 ILE A O 1
ATOM 1497 N N . HIS A 1 190 ? 6.827 5.507 -2.097 1.00 98.00 190 HIS A N 1
ATOM 1498 C CA . HIS A 1 190 ? 5.490 5.208 -1.609 1.00 98.00 190 HIS A CA 1
ATOM 1499 C C . HIS A 1 190 ? 4.564 6.392 -1.862 1.00 98.00 190 HIS A C 1
ATOM 1501 O O . HIS A 1 190 ? 4.839 7.513 -1.430 1.00 98.00 190 HIS A O 1
ATOM 1507 N N . PHE A 1 191 ? 3.435 6.126 -2.505 1.00 97.19 191 PHE A N 1
ATOM 1508 C CA . PHE A 1 191 ? 2.399 7.102 -2.797 1.00 97.19 191 PHE A CA 1
ATOM 1509 C C . PHE A 1 191 ? 1.083 6.669 -2.172 1.00 97.19 191 PHE A C 1
ATOM 1511 O O . PHE A 1 191 ? 0.533 5.614 -2.484 1.00 97.19 191 PHE A O 1
ATOM 1518 N N . CYS A 1 192 ? 0.595 7.476 -1.242 1.00 94.25 192 CYS A N 1
ATOM 1519 C CA . CYS A 1 192 ? -0.539 7.134 -0.408 1.00 94.25 192 CYS A CA 1
ATOM 1520 C C . CYS A 1 192 ? -1.617 8.201 -0.494 1.00 94.25 192 CYS A C 1
ATOM 1522 O O . CYS A 1 192 ? -1.312 9.391 -0.448 1.00 94.25 192 CYS A O 1
ATOM 1524 N N . LEU A 1 193 ? -2.875 7.772 -0.530 1.00 92.06 193 LEU A N 1
ATOM 1525 C CA . LEU A 1 193 ? -4.010 8.672 -0.392 1.00 92.06 193 LEU A CA 1
ATOM 1526 C C . LEU A 1 193 ? -4.206 9.082 1.072 1.00 92.06 193 LEU A C 1
ATOM 1528 O O . LEU A 1 193 ? -3.902 8.330 2.004 1.00 92.06 193 LEU A O 1
ATOM 1532 N N . LYS A 1 194 ? -4.759 10.275 1.255 1.00 91.00 194 LYS A N 1
ATOM 1533 C CA . LYS A 1 194 ? -5.244 10.809 2.518 1.00 91.00 194 LYS A CA 1
ATOM 1534 C C . LYS A 1 194 ? -6.731 11.084 2.420 1.00 91.00 194 LYS A C 1
ATOM 1536 O O . LYS A 1 194 ? -7.217 11.574 1.406 1.00 91.00 194 LYS A O 1
ATOM 1541 N N . MET A 1 195 ? -7.416 10.856 3.526 1.00 87.81 195 MET A N 1
ATOM 1542 C CA . MET A 1 195 ? -8.791 11.271 3.720 1.00 87.81 195 MET A CA 1
ATOM 1543 C C . MET A 1 195 ? -8.942 11.827 5.130 1.00 87.81 195 MET A C 1
ATOM 1545 O O . MET A 1 195 ? -8.464 11.227 6.090 1.00 87.81 195 MET A O 1
ATOM 1549 N N . TRP A 1 196 ? -9.533 13.018 5.242 1.00 85.94 196 TRP A N 1
ATOM 1550 C CA . TRP A 1 196 ? -9.663 13.756 6.510 1.00 85.94 196 TRP A CA 1
ATOM 1551 C C . TRP A 1 196 ? -8.336 13.937 7.260 1.00 85.94 196 TRP A C 1
ATOM 1553 O O . TRP A 1 196 ? -8.267 13.856 8.481 1.00 85.94 196 TRP A O 1
ATOM 1563 N N . GLY A 1 197 ? -7.248 14.146 6.514 1.00 84.19 197 GLY A N 1
ATOM 1564 C CA . GLY A 1 197 ? -5.903 14.257 7.081 1.00 84.19 197 GLY A CA 1
ATOM 1565 C C . GLY A 1 197 ? -5.256 12.921 7.467 1.00 84.19 197 GLY A C 1
ATOM 1566 O O . GLY A 1 197 ? -4.047 12.900 7.695 1.00 84.19 197 GLY A O 1
ATOM 1567 N N . THR A 1 198 ? -6.002 11.815 7.455 1.00 84.00 198 THR A N 1
ATOM 1568 C CA . THR A 1 198 ? -5.530 10.471 7.807 1.00 84.00 198 THR A CA 1
ATOM 1569 C C . THR A 1 198 ? -5.058 9.717 6.572 1.00 84.00 198 THR A C 1
ATOM 1571 O O . THR A 1 198 ? -5.683 9.760 5.515 1.00 84.00 198 THR A O 1
ATOM 1574 N N . LYS A 1 199 ? -3.939 9.006 6.708 1.00 88.38 199 LYS A N 1
ATOM 1575 C CA . LYS A 1 199 ? -3.395 8.122 5.677 1.00 88.38 199 LYS A CA 1
ATOM 1576 C C . LYS A 1 199 ? -4.333 6.920 5.477 1.00 88.38 199 LYS A C 1
ATOM 1578 O O . LYS A 1 199 ? -4.671 6.260 6.456 1.00 88.38 199 LYS A O 1
ATOM 1583 N N . LEU A 1 200 ? -4.720 6.613 4.239 1.00 90.44 200 LEU A N 1
ATOM 1584 C CA . LEU A 1 200 ? -5.420 5.358 3.946 1.00 90.44 200 LEU A CA 1
ATOM 1585 C C . LEU A 1 200 ? -4.478 4.151 4.163 1.00 90.44 200 LEU A C 1
ATOM 1587 O O . LEU A 1 200 ? -3.263 4.288 3.999 1.00 90.44 200 LEU A O 1
ATOM 1591 N N . PRO A 1 201 ? -4.991 2.954 4.505 1.00 86.00 201 PRO A N 1
ATOM 1592 C CA . PRO A 1 201 ? -4.174 1.772 4.830 1.00 86.00 201 PRO A CA 1
ATOM 1593 C C . PRO A 1 201 ? -3.517 1.119 3.595 1.00 86.00 201 PRO A C 1
ATOM 1595 O O . PRO A 1 201 ? -3.196 -0.068 3.591 1.00 86.00 201 PRO A O 1
ATOM 1598 N N . ILE A 1 202 ? -3.335 1.883 2.519 1.00 86.75 202 ILE A N 1
ATOM 1599 C CA . ILE A 1 202 ? -2.909 1.435 1.197 1.00 86.75 202 ILE A CA 1
ATOM 1600 C C . ILE A 1 202 ? -1.953 2.462 0.596 1.00 86.75 202 ILE A C 1
ATOM 1602 O O . ILE A 1 202 ? -2.215 3.662 0.616 1.00 86.75 202 ILE A O 1
ATOM 1606 N N . ALA A 1 203 ? -0.833 1.996 0.054 1.00 92.31 203 ALA A N 1
ATOM 1607 C CA . ALA A 1 203 ? 0.098 2.847 -0.669 1.00 92.31 203 ALA A CA 1
ATOM 1608 C C . ALA A 1 203 ? 0.578 2.136 -1.928 1.00 92.31 203 ALA A C 1
ATOM 1610 O O . ALA A 1 203 ? 1.052 0.997 -1.861 1.00 92.31 203 ALA A O 1
ATOM 1611 N N . THR A 1 204 ? 0.516 2.843 -3.052 1.00 96.50 204 THR A N 1
ATOM 1612 C CA . THR A 1 204 ? 1.181 2.402 -4.269 1.00 96.50 204 THR A CA 1
ATOM 1613 C C . THR A 1 204 ? 2.680 2.517 -4.053 1.00 96.50 204 THR A C 1
ATOM 1615 O O . THR A 1 204 ? 3.165 3.542 -3.573 1.00 96.50 204 THR A O 1
ATOM 1618 N N . THR A 1 205 ? 3.417 1.457 -4.366 1.00 97.94 205 THR A N 1
ATOM 1619 C CA . THR A 1 205 ? 4.871 1.409 -4.181 1.00 97.94 205 THR A CA 1
ATOM 1620 C C . THR A 1 205 ? 5.557 1.181 -5.513 1.00 97.94 205 THR A C 1
ATOM 1622 O O . THR A 1 205 ? 5.134 0.319 -6.277 1.00 97.94 205 THR A O 1
ATOM 1625 N N . LEU A 1 206 ? 6.619 1.937 -5.767 1.00 98.50 206 LEU A N 1
ATOM 1626 C CA . LEU A 1 206 ? 7.491 1.796 -6.926 1.00 98.50 206 LEU A CA 1
ATOM 1627 C C . LEU A 1 206 ? 8.939 1.691 -6.443 1.00 98.50 206 LEU A C 1
ATOM 1629 O O . LEU A 1 206 ? 9.344 2.492 -5.602 1.00 98.50 206 LEU A O 1
ATOM 1633 N N . ALA A 1 207 ? 9.711 0.743 -6.967 1.00 98.19 207 ALA A N 1
ATOM 1634 C CA . ALA A 1 207 ? 11.142 0.637 -6.696 1.00 98.19 207 ALA A CA 1
ATOM 1635 C C . ALA A 1 207 ? 11.962 0.695 -7.987 1.00 98.19 207 ALA A C 1
ATOM 1637 O O . ALA A 1 207 ? 11.548 0.163 -9.022 1.00 98.19 207 ALA A O 1
ATOM 1638 N N . VAL A 1 208 ? 13.122 1.341 -7.898 1.00 98.06 208 VAL A N 1
ATOM 1639 C CA . VAL A 1 208 ? 14.115 1.446 -8.970 1.00 98.06 208 VAL A CA 1
ATOM 1640 C C . VAL A 1 208 ? 15.452 0.908 -8.451 1.00 98.06 208 VAL A C 1
ATOM 1642 O O . VAL A 1 208 ? 15.884 1.296 -7.360 1.00 98.06 208 VAL A O 1
ATOM 1645 N N . SER A 1 209 ? 16.083 0.012 -9.213 1.00 96.44 209 SER A N 1
ATOM 1646 C CA . SER A 1 209 ? 17.416 -0.545 -8.948 1.00 96.44 209 SER A CA 1
ATOM 1647 C C . SER A 1 209 ? 18.521 0.487 -9.145 1.00 96.44 209 SER A C 1
ATOM 1649 O O . SER A 1 209 ? 18.299 1.544 -9.736 1.00 96.44 209 SER A O 1
ATOM 1651 N N . SER A 1 210 ? 19.733 0.149 -8.697 1.00 94.88 210 SER A N 1
ATOM 1652 C CA . SER A 1 210 ? 20.914 1.001 -8.855 1.00 94.88 210 SER A CA 1
ATOM 1653 C C . SER A 1 210 ? 21.239 1.296 -10.312 1.00 94.88 210 SER A C 1
ATOM 1655 O O . SER A 1 210 ? 21.721 2.380 -10.599 1.00 94.88 210 SER A O 1
ATOM 1657 N N . ASP A 1 211 ? 20.976 0.373 -11.238 1.00 93.62 211 ASP A N 1
ATOM 1658 C CA . ASP A 1 211 ? 21.189 0.542 -12.683 1.00 93.62 211 ASP A CA 1
ATOM 1659 C C . ASP A 1 211 ? 19.988 1.149 -13.427 1.00 93.62 211 ASP A C 1
ATOM 1661 O O . ASP A 1 211 ? 20.015 1.283 -14.651 1.00 93.62 211 ASP A O 1
ATOM 1665 N N . GLY A 1 212 ? 18.955 1.585 -12.701 1.00 94.81 212 GLY A N 1
ATOM 1666 C CA . GLY A 1 212 ? 17.856 2.353 -13.275 1.00 94.81 212 GLY A CA 1
ATOM 1667 C C . GLY A 1 212 ? 16.728 1.519 -13.882 1.00 94.81 212 GLY A C 1
ATOM 1668 O O . GLY A 1 212 ? 15.920 2.048 -14.650 1.00 94.81 212 GLY A O 1
ATOM 1669 N N . LEU A 1 213 ? 16.633 0.234 -13.543 1.00 95.00 213 LEU A N 1
ATOM 1670 C CA . LEU A 1 213 ? 15.487 -0.601 -13.892 1.00 95.00 213 LEU A CA 1
ATOM 1671 C C . LEU A 1 213 ? 14.387 -0.456 -12.842 1.00 95.00 213 LEU A C 1
ATOM 1673 O O . LEU A 1 213 ? 14.640 -0.408 -11.641 1.00 95.00 213 LEU A O 1
ATOM 1677 N N . VAL A 1 214 ? 13.131 -0.426 -13.284 1.00 97.31 214 VAL A N 1
ATOM 1678 C CA . VAL A 1 214 ? 12.002 -0.572 -12.360 1.00 97.31 214 VAL A CA 1
ATOM 1679 C C . VAL A 1 214 ? 11.935 -2.035 -11.936 1.00 97.31 214 VAL A C 1
ATOM 1681 O O . VAL A 1 214 ? 11.740 -2.915 -12.777 1.00 97.31 214 VAL A O 1
ATOM 1684 N N . THR A 1 215 ? 12.095 -2.289 -10.639 1.00 97.00 215 THR A N 1
ATOM 1685 C CA . THR A 1 215 ? 12.172 -3.645 -10.073 1.00 97.00 215 THR A CA 1
ATOM 1686 C C . THR A 1 215 ? 10.927 -4.056 -9.314 1.00 97.00 215 THR A C 1
ATOM 1688 O O . THR A 1 215 ? 10.652 -5.248 -9.208 1.00 97.00 215 THR A O 1
ATOM 1691 N N . ARG A 1 216 ? 10.143 -3.090 -8.826 1.00 97.94 216 ARG A N 1
ATOM 1692 C CA . ARG A 1 216 ? 8.901 -3.369 -8.103 1.00 97.94 216 ARG A CA 1
ATOM 1693 C C . ARG A 1 216 ? 7.817 -2.359 -8.437 1.00 97.94 216 ARG A C 1
ATOM 1695 O O . ARG A 1 216 ? 8.061 -1.157 -8.388 1.00 97.94 216 ARG A O 1
ATOM 1702 N N . LEU A 1 217 ? 6.605 -2.850 -8.670 1.00 98.25 217 LEU A N 1
ATOM 1703 C CA . LEU A 1 217 ? 5.362 -2.092 -8.563 1.00 98.25 217 LEU A CA 1
ATOM 1704 C C . LEU A 1 217 ? 4.419 -2.852 -7.629 1.00 98.25 217 LEU A C 1
ATOM 1706 O O . LEU A 1 217 ? 4.206 -4.050 -7.786 1.00 98.25 217 LEU A O 1
ATOM 1710 N N . PHE A 1 218 ? 3.795 -2.141 -6.703 1.00 97.62 218 PHE A N 1
ATOM 1711 C CA . PHE A 1 218 ? 2.616 -2.609 -5.987 1.00 97.62 218 PHE A CA 1
ATOM 1712 C C . PHE A 1 218 ? 1.535 -1.554 -6.146 1.00 97.62 218 PHE A C 1
ATOM 1714 O O . PHE A 1 218 ? 1.610 -0.506 -5.512 1.00 97.62 218 PHE A O 1
ATOM 1721 N N . ASP A 1 219 ? 0.567 -1.806 -7.018 1.00 95.81 219 ASP A N 1
ATOM 1722 C CA . ASP A 1 219 ? -0.471 -0.849 -7.376 1.00 95.81 219 ASP A CA 1
ATOM 1723 C C . ASP A 1 219 ? -1.688 -0.962 -6.466 1.00 95.81 219 ASP A C 1
ATOM 1725 O O . ASP A 1 219 ? -2.309 -2.019 -6.385 1.00 95.81 219 ASP A O 1
ATOM 1729 N N . THR A 1 220 ? -2.061 0.130 -5.805 1.00 92.50 220 THR A N 1
ATOM 1730 C CA . THR A 1 220 ? -3.264 0.174 -4.968 1.00 92.50 220 THR A CA 1
ATOM 1731 C C . THR A 1 220 ? -4.393 0.986 -5.599 1.00 92.50 220 THR A C 1
ATOM 1733 O O . THR A 1 220 ? -5.312 1.378 -4.885 1.00 92.50 220 THR A O 1
ATOM 1736 N N . SER A 1 221 ? -4.349 1.252 -6.909 1.00 91.31 221 SER A N 1
ATOM 1737 C CA . SER A 1 221 ? -5.380 2.044 -7.597 1.00 91.31 221 SER A CA 1
ATOM 1738 C C . SER A 1 221 ? -6.764 1.382 -7.626 1.00 91.31 221 SER A C 1
ATOM 1740 O O . SER A 1 221 ? -7.766 2.071 -7.780 1.00 91.31 221 SER A O 1
ATOM 1742 N N . MET A 1 222 ? -6.829 0.058 -7.457 1.00 89.50 222 MET A N 1
ATOM 1743 C CA . MET A 1 222 ? -8.090 -0.693 -7.404 1.00 89.50 222 MET A CA 1
ATOM 1744 C C . MET A 1 222 ? -8.867 -0.522 -6.099 1.00 89.50 222 MET A C 1
ATOM 1746 O O . MET A 1 222 ? -10.059 -0.805 -6.066 1.00 89.50 222 MET A O 1
ATOM 1750 N N . PHE A 1 223 ? -8.208 -0.075 -5.029 1.00 91.25 223 PHE A N 1
ATOM 1751 C CA . PHE A 1 223 ? -8.896 0.189 -3.774 1.00 91.25 223 PHE A CA 1
ATOM 1752 C C . PHE A 1 223 ? -9.652 1.507 -3.862 1.00 91.25 223 PHE A C 1
ATOM 1754 O O . PHE A 1 223 ? -9.126 2.508 -4.352 1.00 91.25 223 PHE A O 1
ATOM 1761 N N . TYR A 1 224 ? -10.860 1.524 -3.315 1.00 91.44 224 TYR A N 1
ATOM 1762 C CA . TYR A 1 224 ? -11.721 2.696 -3.336 1.00 91.44 224 TYR A CA 1
ATOM 1763 C C . TYR A 1 224 ? -12.381 2.899 -1.979 1.00 91.44 224 TYR A C 1
ATOM 1765 O O . TYR A 1 224 ? -12.619 1.957 -1.225 1.00 91.44 224 TYR A O 1
ATOM 1773 N N . VAL A 1 225 ? -12.682 4.154 -1.658 1.00 92.56 225 VAL A N 1
ATOM 1774 C CA . VAL A 1 225 ? -13.452 4.469 -0.457 1.00 92.56 225 VAL A CA 1
ATOM 1775 C C . VAL A 1 225 ? -14.923 4.259 -0.776 1.00 92.56 225 VAL A C 1
ATOM 1777 O O . VAL A 1 225 ? -15.505 5.016 -1.547 1.00 92.56 225 VAL A O 1
ATOM 1780 N N . ALA A 1 226 ? -15.511 3.212 -0.201 1.00 94.38 226 ALA A N 1
ATOM 1781 C CA . ALA A 1 226 ? -16.891 2.825 -0.479 1.00 94.38 226 ALA A CA 1
ATOM 1782 C C . ALA A 1 226 ? -17.907 3.788 0.148 1.00 94.38 226 ALA A C 1
ATOM 1784 O O . ALA A 1 226 ? -19.018 3.946 -0.351 1.00 94.38 226 ALA A O 1
ATOM 1785 N N . THR A 1 227 ? -17.528 4.454 1.237 1.00 93.88 227 THR A N 1
ATOM 1786 C CA . THR A 1 227 ? -18.336 5.487 1.882 1.00 93.88 227 THR A CA 1
ATOM 1787 C C . THR A 1 227 ? -17.461 6.405 2.720 1.00 93.88 227 THR A C 1
ATOM 1789 O O . THR A 1 227 ? -16.444 5.996 3.275 1.00 93.88 227 THR A O 1
ATOM 1792 N N . THR A 1 228 ? -17.889 7.654 2.847 1.00 94.12 228 THR A N 1
ATOM 1793 C CA . THR A 1 228 ? -17.325 8.646 3.770 1.00 94.12 228 THR A CA 1
ATOM 1794 C C . THR A 1 228 ? -18.320 9.008 4.875 1.00 94.12 228 THR A C 1
ATOM 1796 O O . THR A 1 228 ? -18.080 9.911 5.673 1.00 94.12 228 THR A O 1
ATOM 1799 N N . LYS A 1 229 ? -19.461 8.314 4.943 1.00 95.69 229 LYS A N 1
ATOM 1800 C CA . LYS A 1 229 ? -20.481 8.555 5.961 1.00 95.69 229 LYS A CA 1
ATOM 1801 C C . LYS A 1 229 ? -19.982 8.091 7.330 1.00 95.69 229 LYS A C 1
ATOM 1803 O O . LYS A 1 229 ? -19.434 7.004 7.461 1.00 95.69 229 LYS A O 1
ATOM 1808 N N . ILE A 1 230 ? -20.240 8.895 8.355 1.00 96.50 230 ILE A N 1
ATOM 1809 C CA . ILE A 1 230 ? -20.050 8.530 9.759 1.00 96.50 230 ILE A CA 1
ATOM 1810 C C . ILE A 1 230 ? -21.414 8.678 10.428 1.00 96.50 230 ILE A C 1
ATOM 1812 O O . ILE A 1 230 ? -21.924 9.790 10.547 1.00 96.50 230 ILE A O 1
ATOM 1816 N N . SER A 1 231 ? -22.020 7.558 10.811 1.00 97.62 231 SER A N 1
ATOM 1817 C CA . SER A 1 231 ? -23.315 7.531 11.508 1.00 97.62 231 SER A CA 1
ATOM 1818 C C . SER A 1 231 ? -23.150 7.332 13.013 1.00 97.62 231 SER A C 1
ATOM 1820 O O . SER A 1 231 ? -24.049 7.675 13.773 1.00 97.62 231 SER A O 1
ATOM 1822 N N . ILE A 1 232 ? -22.015 6.774 13.435 1.00 98.12 232 ILE A N 1
ATOM 1823 C CA . ILE A 1 232 ? -21.700 6.483 14.831 1.00 98.12 232 ILE A CA 1
ATOM 1824 C C . ILE A 1 232 ? -20.711 7.524 15.336 1.00 98.12 232 ILE A C 1
ATOM 1826 O O . ILE A 1 232 ? -19.655 7.730 14.735 1.00 98.12 232 ILE A O 1
ATOM 1830 N N . SER A 1 233 ? -21.039 8.191 16.438 1.00 97.94 233 SER A N 1
ATOM 1831 C CA . SER A 1 233 ? -20.121 9.112 17.105 1.00 97.94 233 SER A CA 1
ATOM 1832 C C . SER A 1 233 ? -19.024 8.357 17.863 1.00 97.94 233 SER A C 1
ATOM 1834 O O . SER A 1 233 ? -19.151 7.169 18.160 1.00 97.94 233 SER A O 1
ATOM 1836 N N . LYS A 1 234 ? -17.947 9.060 18.230 1.00 98.00 234 LYS A N 1
ATOM 1837 C CA . LYS A 1 234 ? -16.876 8.499 19.066 1.00 98.00 234 LYS A CA 1
ATOM 1838 C C . LYS A 1 234 ? -17.419 7.906 20.374 1.00 98.00 234 LYS A C 1
ATOM 1840 O O . LYS A 1 234 ? -17.049 6.796 20.742 1.00 98.00 234 LYS A O 1
ATOM 1845 N N . ASP A 1 235 ? -18.304 8.635 21.051 1.00 98.38 235 ASP A N 1
ATOM 1846 C CA . ASP A 1 235 ? -18.856 8.225 22.346 1.00 98.38 235 ASP A CA 1
ATOM 1847 C C . ASP A 1 235 ? -19.798 7.029 22.201 1.00 98.38 235 ASP A C 1
ATOM 1849 O O . ASP A 1 235 ? -19.743 6.107 23.010 1.00 98.38 235 ASP A O 1
ATOM 1853 N N . GLN A 1 236 ? -20.600 6.995 21.131 1.00 98.56 236 GLN A N 1
ATOM 1854 C CA . GLN A 1 236 ? -21.418 5.827 20.804 1.00 98.56 236 GLN A CA 1
ATOM 1855 C C . GLN A 1 236 ? -20.537 4.603 20.541 1.00 98.56 236 GLN A C 1
ATOM 1857 O O . GLN A 1 236 ? -20.798 3.541 21.096 1.00 98.56 236 GLN A O 1
ATOM 1862 N N . ALA A 1 237 ? -19.456 4.748 19.768 1.00 98.62 237 ALA A N 1
ATOM 1863 C CA . ALA A 1 237 ? -18.525 3.651 19.519 1.00 98.62 237 ALA A CA 1
ATOM 1864 C C . ALA A 1 237 ? -17.891 3.124 20.820 1.00 98.62 237 ALA A C 1
ATOM 1866 O O . ALA A 1 237 ? -17.803 1.913 21.011 1.00 98.62 237 ALA A O 1
ATOM 1867 N N . ILE A 1 238 ? -17.501 4.014 21.742 1.00 98.69 238 ILE A N 1
ATOM 1868 C CA . ILE A 1 238 ? -16.990 3.625 23.067 1.00 98.69 238 ILE A CA 1
ATOM 1869 C C . ILE A 1 238 ? -18.055 2.861 23.860 1.00 98.69 238 ILE A C 1
ATOM 1871 O O . ILE A 1 238 ? -17.761 1.788 24.381 1.00 98.69 238 ILE A O 1
ATOM 1875 N N . GLN A 1 239 ? -19.285 3.377 23.926 1.00 98.62 239 GLN A N 1
ATOM 1876 C CA . GLN A 1 239 ? -20.395 2.732 24.638 1.00 98.62 239 GLN A CA 1
ATOM 1877 C C . GLN A 1 239 ? -20.716 1.342 24.075 1.00 98.62 239 GLN A C 1
ATOM 1879 O O . GLN A 1 239 ? -20.966 0.416 24.838 1.00 98.62 239 GLN A O 1
ATOM 1884 N N . MET A 1 240 ? -20.669 1.181 22.751 1.00 98.50 240 MET A N 1
ATOM 1885 C CA . MET A 1 240 ? -20.892 -0.104 22.080 1.00 98.50 240 MET A CA 1
ATOM 1886 C C . MET A 1 240 ? -19.765 -1.108 22.342 1.00 98.50 240 MET A C 1
ATOM 1888 O O . MET A 1 240 ? -20.011 -2.310 22.404 1.00 98.50 240 MET A O 1
ATOM 1892 N N . ALA A 1 241 ? -18.527 -0.628 22.476 1.00 98.62 241 ALA A N 1
ATOM 1893 C CA . ALA A 1 241 ? -17.351 -1.468 22.655 1.00 98.62 241 ALA A CA 1
ATOM 1894 C C . ALA A 1 241 ? -17.079 -1.859 24.120 1.00 98.62 241 ALA A C 1
ATOM 1896 O O . ALA A 1 241 ? -16.516 -2.926 24.370 1.00 98.62 241 ALA A O 1
ATOM 1897 N N . LEU A 1 242 ? -17.479 -1.014 25.077 1.00 98.62 242 LEU A N 1
ATOM 1898 C CA . LEU A 1 242 ? -17.181 -1.164 26.504 1.00 98.62 242 LEU A CA 1
ATOM 1899 C C . LEU A 1 242 ? -17.599 -2.528 27.093 1.00 98.62 242 LEU A C 1
ATOM 1901 O O . LEU A 1 242 ? -16.755 -3.128 27.762 1.00 98.62 242 LEU A O 1
ATOM 1905 N N . PRO A 1 243 ? -18.799 -3.081 26.808 1.00 98.62 243 PRO A N 1
ATOM 1906 C CA . PRO A 1 243 ? -19.216 -4.360 27.385 1.00 98.62 243 PRO A CA 1
ATOM 1907 C C . PRO A 1 243 ? -18.250 -5.513 27.087 1.00 98.62 243 PRO A C 1
ATOM 1909 O O . PRO A 1 243 ? -17.988 -6.331 27.963 1.00 98.62 243 PRO A O 1
ATOM 1912 N N . TYR A 1 244 ? -17.659 -5.554 25.885 1.00 98.50 244 TYR A N 1
ATOM 1913 C CA . TYR A 1 244 ? -16.706 -6.606 25.508 1.00 98.50 244 TYR A CA 1
ATOM 1914 C C . TYR A 1 244 ? -15.403 -6.522 26.310 1.00 98.50 244 TYR A C 1
ATOM 1916 O O . TYR A 1 244 ? -14.856 -7.539 26.737 1.00 98.50 244 TYR A O 1
ATOM 1924 N N . ALA A 1 245 ? -14.906 -5.304 26.531 1.00 98.25 245 ALA A N 1
ATOM 1925 C CA . ALA A 1 245 ? -13.686 -5.086 27.295 1.00 98.25 245 ALA A CA 1
ATOM 1926 C C . ALA A 1 245 ? -13.901 -5.301 28.803 1.00 98.25 245 ALA A C 1
ATOM 1928 O O . ALA A 1 245 ? -13.004 -5.805 29.482 1.00 98.25 245 ALA A O 1
ATOM 1929 N N . GLU A 1 246 ? -15.071 -4.941 29.337 1.00 98.44 246 GLU A N 1
ATOM 1930 C CA . GLU A 1 246 ? -15.433 -5.202 30.735 1.00 98.44 246 GLU A CA 1
ATOM 1931 C C . GLU A 1 246 ? -15.606 -6.696 31.006 1.00 98.44 246 GLU A C 1
ATOM 1933 O O . GLU A 1 246 ? -15.112 -7.191 32.020 1.00 98.44 246 GLU A O 1
ATOM 1938 N N . GLU A 1 247 ? -16.251 -7.426 30.092 1.00 98.38 247 GLU A N 1
ATOM 1939 C CA . GLU A 1 247 ? -16.401 -8.878 30.174 1.00 98.38 247 GLU A CA 1
ATOM 1940 C C . GLU A 1 247 ? -15.037 -9.571 30.227 1.00 98.38 247 GLU A C 1
ATOM 1942 O O . GLU A 1 247 ? -14.754 -10.290 31.189 1.00 98.38 247 GLU A O 1
ATOM 1947 N N . TYR A 1 248 ? -14.154 -9.266 29.270 1.00 98.00 248 TYR A N 1
ATOM 1948 C CA . TYR A 1 248 ? -12.802 -9.818 29.250 1.00 98.00 248 TYR A CA 1
ATOM 1949 C C . TYR A 1 248 ? -12.015 -9.443 30.514 1.00 98.00 248 TYR A C 1
ATOM 1951 O O . TYR A 1 248 ? -11.392 -10.301 31.145 1.00 98.00 248 TYR A O 1
ATOM 1959 N N . GLY A 1 249 ? -12.076 -8.169 30.922 1.00 97.38 249 GLY A N 1
ATOM 1960 C CA . GLY A 1 249 ? -11.405 -7.675 32.122 1.00 97.38 249 GLY A CA 1
ATOM 1961 C C . GLY A 1 249 ? -11.867 -8.408 33.382 1.00 97.38 249 GLY A C 1
ATOM 1962 O O . GLY A 1 249 ? -11.041 -8.859 34.174 1.00 97.38 249 GLY A O 1
ATOM 1963 N N . ARG A 1 250 ? -13.176 -8.624 33.540 1.00 98.00 250 ARG A N 1
ATOM 1964 C CA . ARG A 1 250 ? -13.758 -9.375 34.660 1.00 98.00 250 ARG A CA 1
ATOM 1965 C C . ARG A 1 250 ? -13.264 -10.820 34.694 1.00 98.00 250 ARG A C 1
ATOM 1967 O O . ARG A 1 250 ? -12.845 -11.282 35.752 1.00 98.00 250 ARG A O 1
ATOM 1974 N N . GLU A 1 251 ? -13.281 -11.516 33.560 1.00 97.50 251 GLU A N 1
ATOM 1975 C CA . GLU A 1 251 ? -12.826 -12.913 33.455 1.00 97.50 251 GLU A CA 1
ATOM 1976 C C . GLU A 1 251 ? -11.338 -13.072 33.770 1.00 97.50 251 GLU A C 1
ATOM 1978 O O . GLU A 1 251 ? -10.909 -14.061 34.368 1.00 97.50 251 GLU A O 1
ATOM 1983 N N . HIS A 1 252 ? -10.544 -12.058 33.435 1.00 96.19 252 HIS A N 1
ATOM 1984 C CA . HIS A 1 252 ? -9.098 -12.085 33.609 1.00 96.19 252 HIS A CA 1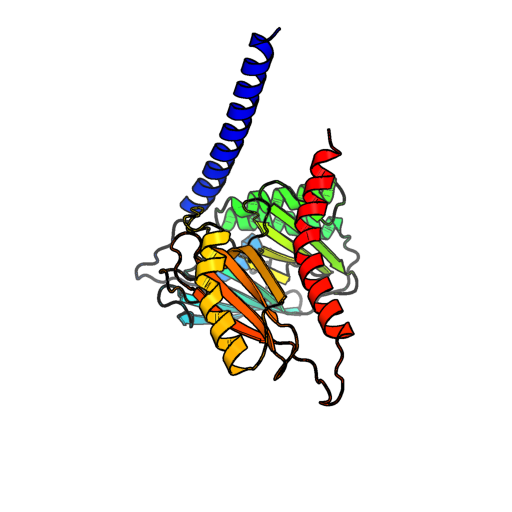
ATOM 1985 C C . HIS A 1 252 ? -8.636 -11.345 34.874 1.00 96.19 252 HIS A C 1
ATOM 1987 O O . HIS A 1 252 ? -7.451 -11.380 35.214 1.00 96.19 252 HIS A O 1
ATOM 1993 N N . GLY A 1 253 ? -9.553 -10.759 35.646 1.00 96.56 253 GLY A N 1
ATOM 1994 C CA . GLY A 1 253 ? -9.243 -9.986 36.848 1.00 96.56 253 GLY A CA 1
ATOM 1995 C C . GLY A 1 253 ? -8.425 -8.724 36.555 1.00 96.56 253 GLY A C 1
ATOM 1996 O O . GLY A 1 253 ? -7.581 -8.353 37.371 1.00 96.56 253 GLY A O 1
ATOM 1997 N N . GLN A 1 254 ? -8.636 -8.113 35.390 1.00 96.06 254 GLN A N 1
ATOM 1998 C CA . GLN A 1 254 ? -8.019 -6.883 34.892 1.00 96.06 254 GLN A CA 1
ATOM 1999 C C . GLN A 1 254 ? -9.042 -5.733 34.911 1.00 96.06 254 GLN A C 1
ATOM 2001 O O . GLN A 1 254 ? -10.227 -5.938 34.649 1.00 96.06 254 GLN A O 1
ATOM 2006 N N . LYS A 1 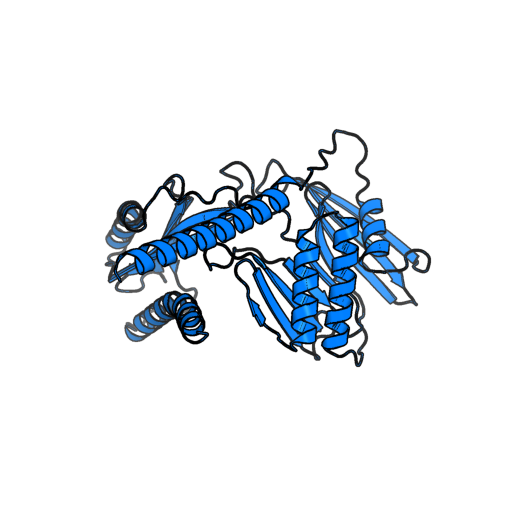255 ? -8.597 -4.511 35.219 1.00 97.38 255 LYS A N 1
ATOM 2007 C CA . LYS A 1 255 ? -9.441 -3.304 35.257 1.00 97.38 255 LYS A CA 1
ATOM 2008 C C . LYS A 1 255 ? -9.046 -2.347 34.146 1.00 97.38 255 LYS A C 1
ATOM 2010 O O . LYS A 1 255 ? -7.863 -2.113 33.936 1.00 97.38 255 LYS A O 1
ATOM 2015 N N . ILE A 1 256 ? -10.023 -1.774 33.451 1.00 98.06 256 ILE A N 1
ATOM 2016 C CA . ILE A 1 256 ? -9.772 -0.768 32.413 1.00 98.06 256 ILE A CA 1
ATOM 2017 C C . ILE A 1 256 ? -9.270 0.518 33.085 1.00 98.06 256 ILE A C 1
ATOM 2019 O O . ILE A 1 256 ? -9.924 1.042 33.984 1.00 98.06 256 ILE A O 1
ATOM 2023 N N . VAL A 1 257 ? -8.121 1.031 32.643 1.00 97.38 257 VAL A N 1
ATOM 2024 C CA . VAL A 1 257 ? -7.513 2.281 33.148 1.00 97.38 257 VAL A CA 1
ATOM 2025 C C . VAL A 1 257 ? -7.472 3.388 32.104 1.00 97.38 257 VAL A C 1
ATOM 2027 O O . VAL A 1 257 ? -7.292 4.556 32.443 1.00 97.38 257 VAL A O 1
ATOM 2030 N N . SER A 1 258 ? -7.626 3.041 30.828 1.00 97.00 258 SER A N 1
ATOM 2031 C CA . SER A 1 258 ? -7.642 4.008 29.737 1.00 97.00 258 SER A CA 1
ATOM 2032 C C . SER A 1 258 ? -8.526 3.518 28.603 1.00 97.00 258 SER A C 1
ATOM 2034 O O . SER A 1 258 ? -8.557 2.325 28.304 1.00 97.00 258 SER A O 1
ATOM 2036 N N . ILE A 1 259 ? -9.222 4.460 27.971 1.00 97.69 259 ILE A N 1
ATOM 2037 C CA . ILE A 1 259 ? -10.043 4.231 26.788 1.00 97.69 259 ILE A CA 1
ATOM 2038 C C . ILE A 1 259 ? -9.589 5.223 25.724 1.00 97.69 259 ILE A C 1
ATOM 2040 O O . ILE A 1 259 ? -9.546 6.429 25.970 1.00 97.69 259 ILE A O 1
ATOM 2044 N N . ASN A 1 260 ? -9.281 4.727 24.532 1.00 96.81 260 ASN A N 1
ATOM 2045 C CA . ASN A 1 260 ? -8.986 5.559 23.375 1.00 96.81 260 ASN A CA 1
ATOM 2046 C C . ASN A 1 260 ? -9.827 5.105 22.185 1.00 96.81 260 ASN A C 1
ATOM 2048 O O . ASN A 1 260 ? -9.947 3.915 21.935 1.00 96.81 260 ASN A O 1
ATOM 2052 N N . ALA A 1 261 ? -10.380 6.046 21.428 1.00 96.94 261 ALA A N 1
ATOM 2053 C CA . ALA A 1 261 ? -11.122 5.745 20.210 1.00 96.94 261 ALA A CA 1
ATOM 2054 C C . ALA A 1 261 ? -10.624 6.634 19.075 1.00 96.94 261 ALA A C 1
ATOM 2056 O O . ALA A 1 261 ? -10.632 7.866 19.189 1.00 96.94 261 ALA A O 1
ATOM 2057 N N . THR A 1 262 ? -10.216 5.991 17.985 1.00 95.50 262 THR A N 1
ATOM 2058 C CA . THR A 1 262 ? -9.608 6.638 16.823 1.00 95.50 262 THR A CA 1
ATOM 2059 C C . THR A 1 262 ? -10.416 6.310 15.579 1.00 95.50 262 THR A C 1
ATOM 2061 O O . THR A 1 262 ? -10.675 5.141 15.293 1.00 95.50 262 THR A O 1
ATOM 2064 N N . LEU A 1 263 ? -10.789 7.345 14.827 1.00 94.75 263 LEU A N 1
ATOM 2065 C CA . LEU A 1 263 ? -11.392 7.184 13.511 1.00 94.75 263 LEU A CA 1
ATOM 2066 C C . LEU A 1 263 ? -10.285 6.960 12.480 1.00 94.75 263 LEU A C 1
ATOM 2068 O O . LEU A 1 263 ? -9.366 7.774 12.360 1.00 94.75 263 LEU A O 1
ATOM 2072 N N . ARG A 1 264 ? -10.381 5.875 11.720 1.00 93.81 264 ARG A N 1
ATOM 2073 C CA . ARG A 1 264 ? -9.465 5.573 10.615 1.00 93.81 264 ARG A CA 1
ATOM 2074 C C . ARG A 1 264 ? -10.207 4.894 9.476 1.00 93.81 264 ARG A C 1
ATOM 2076 O O . ARG A 1 264 ? -11.400 4.642 9.577 1.00 93.81 264 ARG A O 1
ATOM 2083 N N . PHE A 1 265 ? -9.497 4.608 8.397 1.00 93.44 265 PHE A N 1
ATOM 2084 C CA . PHE A 1 265 ? -10.022 3.814 7.297 1.00 93.44 265 PHE A CA 1
ATOM 2085 C C . PHE A 1 265 ? -9.415 2.422 7.331 1.00 93.44 265 PHE A C 1
ATOM 2087 O O . PHE A 1 265 ? -8.211 2.288 7.546 1.00 93.44 265 PHE A O 1
ATOM 2094 N N . GLU A 1 266 ? -10.242 1.414 7.091 1.00 92.81 266 GLU A N 1
ATOM 2095 C CA . GLU A 1 266 ? -9.824 0.022 7.012 1.00 92.81 266 GLU A CA 1
ATOM 2096 C C . GLU A 1 266 ? -10.354 -0.655 5.761 1.00 92.81 266 GLU A C 1
ATOM 2098 O O . GLU A 1 266 ? -11.405 -0.294 5.229 1.00 92.81 266 GLU A O 1
ATOM 2103 N N . ARG A 1 267 ? -9.590 -1.640 5.292 1.00 91.25 267 ARG A N 1
ATOM 2104 C CA . ARG A 1 267 ? -10.019 -2.517 4.204 1.00 91.25 267 ARG A CA 1
ATOM 2105 C C . ARG A 1 267 ? -10.979 -3.560 4.747 1.00 91.25 267 ARG A C 1
ATOM 2107 O O . ARG A 1 267 ? -10.706 -4.162 5.786 1.00 91.25 267 ARG A O 1
ATOM 2114 N N . ASP A 1 268 ? -12.029 -3.842 3.992 1.00 89.06 268 ASP A N 1
ATOM 2115 C CA . ASP A 1 268 ? -12.853 -5.026 4.214 1.00 89.06 268 ASP A CA 1
ATOM 2116 C C . ASP A 1 268 ? -12.123 -6.267 3.680 1.00 89.06 268 ASP A C 1
ATOM 2118 O O . ASP A 1 268 ? -12.431 -6.795 2.619 1.00 89.06 268 ASP A O 1
ATOM 2122 N N . MET A 1 269 ? -11.080 -6.710 4.386 1.00 80.88 269 MET A N 1
ATOM 2123 C CA . MET A 1 269 ? -10.189 -7.785 3.921 1.00 80.88 269 MET A CA 1
ATOM 2124 C C . MET A 1 269 ? -10.929 -9.092 3.602 1.00 80.88 269 MET A C 1
ATOM 2126 O O . MET A 1 269 ? -10.463 -9.855 2.760 1.00 80.88 269 MET A O 1
ATOM 2130 N N . GLY A 1 270 ? -12.060 -9.346 4.268 1.00 80.69 270 GLY A N 1
ATOM 2131 C CA . GLY A 1 270 ? -12.901 -10.521 4.038 1.00 80.69 270 GLY A CA 1
ATOM 2132 C C . GLY A 1 270 ? -13.972 -10.336 2.962 1.00 80.69 270 GLY A C 1
ATOM 2133 O O . GLY A 1 270 ? -14.710 -11.282 2.694 1.00 80.69 270 GLY A O 1
ATOM 2134 N N . GLY A 1 271 ? -14.103 -9.133 2.390 1.00 82.19 271 GLY A N 1
ATOM 2135 C CA . GLY A 1 271 ? -15.183 -8.785 1.467 1.00 82.19 271 GLY A CA 1
ATOM 2136 C C . GLY A 1 271 ? -16.575 -9.021 2.061 1.00 82.19 271 GLY A C 1
ATOM 2137 O O . GLY A 1 271 ? -17.507 -9.341 1.322 1.00 82.19 271 GLY A O 1
ATOM 2138 N N . VAL A 1 272 ? -16.725 -8.914 3.388 1.00 83.19 272 VAL A N 1
ATOM 2139 C CA . VAL A 1 272 ? -17.969 -9.232 4.113 1.00 83.19 272 VAL A CA 1
ATOM 2140 C C . VAL A 1 272 ? -19.104 -8.301 3.681 1.00 83.19 272 VAL A C 1
ATOM 2142 O O . VAL A 1 272 ? -20.260 -8.711 3.602 1.00 83.19 272 VAL A O 1
ATOM 2145 N N . ARG A 1 273 ? -18.766 -7.058 3.332 1.00 86.31 273 ARG A N 1
ATOM 2146 C CA . ARG A 1 273 ? -19.675 -6.022 2.828 1.00 86.31 273 ARG A CA 1
ATOM 2147 C C . ARG A 1 273 ? -19.748 -5.984 1.300 1.00 86.31 273 ARG A C 1
ATOM 2149 O O . ARG A 1 273 ? -20.347 -5.068 0.741 1.00 86.31 273 ARG A O 1
ATOM 2156 N N . GLY A 1 274 ? -19.161 -6.977 0.634 1.00 82.12 274 GLY A N 1
ATOM 2157 C CA . GLY A 1 274 ? -19.353 -7.246 -0.785 1.00 82.12 274 GLY A CA 1
ATOM 2158 C C . GLY A 1 274 ? -18.126 -7.061 -1.668 1.00 82.12 274 GLY A C 1
ATOM 2159 O O . GLY A 1 274 ? -18.156 -7.580 -2.768 1.00 82.12 274 GLY A O 1
ATOM 2160 N N . ASP A 1 275 ? -17.055 -6.386 -1.243 1.00 89.00 275 ASP A N 1
ATOM 2161 C CA . ASP A 1 275 ? -15.848 -6.205 -2.071 1.00 89.00 275 ASP A CA 1
ATOM 2162 C C . ASP A 1 275 ? -14.602 -6.059 -1.180 1.00 89.00 275 ASP A C 1
ATOM 2164 O O . ASP A 1 275 ? -14.591 -5.251 -0.251 1.00 89.00 275 ASP A O 1
ATOM 2168 N N . CYS A 1 276 ? -13.539 -6.824 -1.460 1.00 89.12 276 CYS A N 1
ATOM 2169 C CA . CYS A 1 276 ? -12.304 -6.798 -0.669 1.00 89.12 276 CYS A CA 1
ATOM 2170 C C . CYS A 1 276 ? -11.376 -5.600 -0.960 1.00 89.12 276 CYS A C 1
ATOM 2172 O O . CYS A 1 276 ? -10.382 -5.384 -0.258 1.00 89.12 276 CYS A O 1
ATOM 2174 N N . PHE A 1 277 ? -11.675 -4.821 -2.001 1.00 91.50 277 PHE A N 1
ATOM 2175 C CA . PHE A 1 277 ? -11.000 -3.566 -2.337 1.00 91.50 277 PHE A CA 1
ATOM 2176 C C . PHE A 1 277 ? -11.702 -2.337 -1.761 1.00 91.50 277 PHE A C 1
ATOM 2178 O O . PHE A 1 277 ? -11.138 -1.237 -1.791 1.00 91.50 277 PHE A O 1
ATOM 2185 N N . ALA A 1 278 ? -12.892 -2.519 -1.192 1.00 93.06 278 ALA A N 1
ATOM 2186 C CA . ALA A 1 278 ? -13.609 -1.464 -0.511 1.00 93.06 278 ALA A CA 1
ATOM 2187 C C . ALA A 1 278 ? -12.914 -1.073 0.803 1.00 93.06 278 ALA A C 1
ATOM 2189 O O . ALA A 1 278 ? -12.527 -1.903 1.632 1.00 93.06 278 ALA A O 1
ATOM 2190 N N . VAL A 1 279 ? -12.774 0.235 0.990 1.00 94.50 279 VAL A N 1
ATOM 2191 C CA . VAL A 1 279 ? -12.226 0.862 2.189 1.00 94.50 279 VAL A CA 1
ATOM 2192 C C . VAL A 1 279 ? -13.342 1.637 2.886 1.00 94.50 279 VAL A C 1
ATOM 2194 O O . VAL A 1 279 ? -14.018 2.457 2.260 1.00 94.50 279 VAL A O 1
ATOM 2197 N N . TYR A 1 280 ? -13.515 1.402 4.184 1.00 95.19 280 TYR A N 1
ATOM 2198 C CA . TYR A 1 280 ? -14.585 1.984 4.996 1.00 95.19 280 TYR A CA 1
ATOM 2199 C C . TYR A 1 280 ? -14.022 2.723 6.213 1.00 95.19 280 TYR A C 1
ATOM 2201 O O . TYR A 1 280 ? -12.963 2.348 6.727 1.00 95.19 280 TYR A O 1
ATOM 2209 N N . PRO A 1 281 ? -14.713 3.763 6.708 1.00 96.12 281 PRO A N 1
ATOM 2210 C CA . PRO A 1 281 ? -14.358 4.396 7.964 1.00 96.12 281 PRO A CA 1
ATOM 2211 C C . PRO A 1 281 ? -14.707 3.463 9.133 1.00 96.12 281 PRO A C 1
ATOM 2213 O O . PRO A 1 281 ? -15.792 2.882 9.184 1.00 96.12 281 PRO A O 1
ATOM 2216 N N . VAL A 1 282 ? -13.799 3.347 10.097 1.00 96.25 282 VAL A N 1
ATOM 2217 C CA . VAL A 1 282 ? -13.975 2.568 11.325 1.00 96.25 282 VAL A CA 1
ATOM 2218 C C . VAL A 1 282 ? -13.604 3.379 12.551 1.00 96.25 282 VAL A C 1
ATOM 2220 O O . VAL A 1 282 ? -12.630 4.136 12.549 1.00 96.25 282 VAL A O 1
ATOM 2223 N N . TRP A 1 283 ? -14.340 3.151 13.631 1.00 97.81 283 TRP A N 1
ATOM 2224 C CA . TRP A 1 283 ? -13.869 3.447 14.973 1.00 97.81 283 TRP A CA 1
ATOM 2225 C C . TRP A 1 283 ? -13.060 2.265 15.480 1.00 97.81 283 TRP A C 1
ATOM 2227 O O . TRP A 1 283 ? -13.595 1.173 15.640 1.00 97.81 283 TRP A O 1
ATOM 2237 N N . GLN A 1 284 ? -11.780 2.489 15.756 1.00 97.19 284 GLN A N 1
ATOM 2238 C CA . GLN A 1 284 ? -10.978 1.546 16.519 1.00 97.19 284 GLN A CA 1
ATOM 2239 C C . GLN A 1 284 ? -10.932 2.013 17.973 1.00 97.19 284 GLN A C 1
ATOM 2241 O O . GLN A 1 284 ? -10.337 3.051 18.276 1.00 97.19 284 GLN A O 1
ATOM 2246 N N . VAL A 1 285 ? -11.578 1.258 18.857 1.00 98.38 285 VAL A N 1
ATOM 2247 C CA . VAL A 1 285 ? -11.652 1.534 20.292 1.00 98.38 285 VAL A CA 1
ATOM 2248 C C . VAL A 1 285 ? -10.706 0.596 21.029 1.00 98.38 285 VAL A C 1
ATOM 2250 O O . VAL A 1 285 ? -10.778 -0.618 20.870 1.00 98.38 285 VAL A O 1
ATOM 2253 N N . TRP A 1 286 ? -9.818 1.165 21.832 1.00 97.81 286 TRP A N 1
ATOM 2254 C CA . TRP A 1 286 ? -8.832 0.477 22.651 1.00 97.81 286 TRP A CA 1
ATOM 2255 C C . TRP A 1 286 ? -9.136 0.700 24.126 1.00 97.81 286 TRP A C 1
ATOM 2257 O O . TRP A 1 286 ? -9.320 1.839 24.557 1.00 97.81 286 TRP A O 1
ATOM 2267 N N . PHE A 1 287 ? -9.116 -0.383 24.891 1.00 98.06 287 PHE A N 1
ATOM 2268 C CA . PHE A 1 287 ? -9.259 -0.395 26.340 1.00 98.06 287 PHE A CA 1
ATOM 2269 C C . PHE A 1 287 ? -7.977 -0.957 26.935 1.00 98.06 287 PHE A C 1
ATOM 2271 O O . PHE A 1 287 ? -7.692 -2.141 26.775 1.00 98.06 287 PHE A O 1
ATOM 2278 N N . THR A 1 288 ? -7.188 -0.118 27.596 1.00 96.88 288 THR A N 1
ATOM 2279 C CA . THR A 1 288 ? -5.960 -0.564 28.260 1.00 96.88 288 THR A CA 1
ATOM 2280 C C . THR A 1 288 ? -6.273 -0.999 29.680 1.00 96.88 288 THR A C 1
ATOM 2282 O O . THR A 1 288 ? -6.994 -0.299 30.397 1.00 96.88 288 THR A O 1
ATOM 2285 N N . TYR A 1 289 ? -5.705 -2.128 30.093 1.00 96.62 289 TYR A N 1
ATOM 2286 C CA . TYR A 1 289 ? -5.873 -2.672 31.433 1.00 96.62 289 TYR A CA 1
ATOM 2287 C C . TYR A 1 289 ? -4.783 -2.199 32.407 1.00 96.62 289 TYR A C 1
ATOM 2289 O O . TYR A 1 289 ? -3.700 -1.778 32.008 1.00 96.62 289 TYR A O 1
ATOM 2297 N N . ASP A 1 290 ? -5.076 -2.281 33.703 1.00 95.62 290 ASP A N 1
ATOM 2298 C CA . ASP A 1 290 ? -4.197 -1.916 34.822 1.00 95.62 290 ASP A CA 1
ATOM 2299 C C . ASP A 1 290 ? -2.935 -2.779 34.937 1.00 95.62 290 ASP A C 1
ATOM 2301 O O . ASP A 1 290 ? -1.954 -2.374 35.559 1.00 95.62 290 ASP A O 1
ATOM 2305 N N . LYS A 1 291 ? -2.958 -3.976 34.354 1.00 91.62 291 LYS A N 1
ATOM 2306 C CA . LYS A 1 291 ? -1.854 -4.938 34.372 1.00 91.62 291 LYS A CA 1
ATOM 2307 C C . LYS A 1 291 ? -1.892 -5.832 33.142 1.00 91.62 291 LYS A C 1
ATOM 2309 O O . LYS A 1 291 ? -2.937 -5.981 32.512 1.00 91.62 291 LYS A O 1
ATOM 2314 N N . ILE A 1 292 ? -0.761 -6.465 32.852 1.00 91.56 292 ILE A N 1
ATOM 2315 C CA . ILE A 1 292 ? -0.635 -7.486 31.810 1.00 91.56 292 ILE A CA 1
ATOM 2316 C C . ILE A 1 292 ? -0.959 -8.851 32.423 1.00 91.56 292 ILE A C 1
ATOM 2318 O O . ILE A 1 292 ? -0.473 -9.164 33.510 1.00 91.56 292 ILE A O 1
ATOM 2322 N N . LYS A 1 293 ? -1.774 -9.661 31.745 1.00 90.56 293 LYS A N 1
ATOM 2323 C CA . LYS A 1 293 ? -2.036 -11.056 32.125 1.00 90.56 293 LYS A CA 1
ATOM 2324 C C . LYS A 1 293 ? -2.065 -11.922 30.875 1.00 90.56 293 LYS A C 1
ATOM 2326 O O . LYS A 1 293 ? -2.762 -11.571 29.928 1.00 90.56 293 LYS A O 1
ATOM 2331 N N . ASN A 1 294 ? -1.335 -13.039 30.885 1.00 89.19 294 ASN A N 1
ATOM 2332 C CA . ASN A 1 294 ? -1.156 -13.908 29.713 1.00 89.19 294 ASN A CA 1
ATOM 2333 C C . ASN A 1 294 ? -0.721 -13.098 28.479 1.00 89.19 294 ASN A C 1
ATOM 2335 O O . ASN A 1 294 ? -1.330 -13.196 27.419 1.00 89.19 294 ASN A O 1
ATOM 2339 N N . ASP A 1 295 ? 0.246 -12.198 28.673 1.00 90.44 295 ASP A N 1
ATOM 2340 C CA . ASP A 1 295 ? 0.752 -11.256 27.667 1.00 90.44 295 ASP A CA 1
ATOM 2341 C C . ASP A 1 295 ? -0.262 -10.238 27.117 1.00 90.44 295 ASP A C 1
ATOM 2343 O O . ASP A 1 295 ? 0.098 -9.408 26.282 1.00 90.44 295 ASP A O 1
ATOM 2347 N N . ILE A 1 296 ? -1.503 -10.221 27.618 1.00 93.75 296 ILE A N 1
ATOM 2348 C CA . ILE A 1 296 ? -2.558 -9.291 27.204 1.00 93.75 296 ILE A CA 1
ATOM 2349 C C . ILE A 1 296 ? -2.555 -8.040 28.079 1.00 93.75 296 ILE A C 1
ATOM 2351 O O . ILE A 1 296 ? -2.741 -8.118 29.296 1.00 93.75 296 ILE A O 1
ATOM 2355 N N . PHE A 1 297 ? -2.403 -6.873 27.450 1.00 94.06 297 PHE A N 1
ATOM 2356 C CA . PHE A 1 297 ? -2.398 -5.563 28.115 1.00 94.06 297 PHE A CA 1
ATOM 2357 C C . PHE A 1 297 ? -3.601 -4.684 27.745 1.00 94.06 297 PHE A C 1
ATOM 2359 O O . PHE A 1 297 ? -3.862 -3.682 28.413 1.00 94.06 297 PHE A O 1
ATOM 2366 N N . ALA A 1 298 ? -4.334 -5.030 26.687 1.00 96.31 298 ALA A N 1
ATOM 2367 C CA . ALA A 1 298 ? -5.486 -4.263 26.236 1.00 96.31 298 ALA A CA 1
ATOM 2368 C C . ALA A 1 298 ? -6.539 -5.153 25.567 1.00 96.31 298 ALA A C 1
ATOM 2370 O O . ALA A 1 298 ? -6.312 -6.328 25.293 1.00 96.31 298 ALA A O 1
ATOM 2371 N N . TYR A 1 299 ? -7.693 -4.568 25.281 1.00 98.00 299 TYR A N 1
ATOM 2372 C CA . TYR A 1 299 ? -8.730 -5.134 24.429 1.00 98.00 299 TYR A CA 1
ATOM 2373 C C . TYR A 1 299 ? -9.065 -4.115 23.347 1.00 98.00 299 TYR A C 1
ATOM 2375 O O . TYR A 1 299 ? -9.153 -2.920 23.639 1.00 98.00 299 TYR A O 1
ATOM 2383 N N . SER A 1 300 ? -9.226 -4.555 22.101 1.00 97.81 300 SER A N 1
ATOM 2384 C CA . SER A 1 300 ? -9.636 -3.666 21.014 1.00 97.81 300 SER A CA 1
ATOM 2385 C C . SER A 1 300 ? -10.945 -4.120 20.388 1.00 97.81 300 SER A C 1
ATOM 2387 O O . SER A 1 300 ? -11.242 -5.312 20.332 1.00 97.81 300 SER A O 1
ATOM 2389 N N . VAL A 1 301 ? -11.735 -3.147 19.944 1.00 98.31 301 VAL A N 1
ATOM 2390 C CA . VAL A 1 301 ? -12.975 -3.348 19.198 1.00 98.31 301 VAL A CA 1
ATOM 2391 C C . VAL A 1 301 ? -12.950 -2.412 18.000 1.00 98.31 301 VAL A C 1
ATOM 2393 O O . VAL A 1 301 ? -12.743 -1.206 18.145 1.00 98.31 301 VAL A O 1
ATOM 2396 N N . THR A 1 302 ? -13.166 -2.964 16.815 1.00 97.19 302 THR A N 1
ATOM 2397 C CA . THR A 1 302 ? -13.272 -2.218 15.564 1.00 97.19 302 THR A CA 1
ATOM 2398 C C . THR A 1 302 ? -14.726 -2.208 15.116 1.00 97.19 302 THR A C 1
ATOM 2400 O O . THR A 1 302 ? -15.350 -3.258 14.977 1.00 97.19 302 THR A O 1
ATOM 2403 N N . ILE A 1 303 ? -15.268 -1.015 14.897 1.00 97.94 303 ILE A N 1
ATOM 2404 C CA . ILE A 1 303 ? -16.678 -0.786 14.575 1.00 97.94 303 ILE A CA 1
ATOM 2405 C C . ILE A 1 303 ? -16.757 -0.027 13.258 1.00 97.94 303 ILE A C 1
ATOM 2407 O O . ILE A 1 303 ? -16.112 1.013 13.114 1.00 97.94 303 ILE A O 1
ATOM 2411 N N . TRP A 1 304 ? -17.569 -0.497 12.314 1.00 97.38 304 TRP A N 1
ATOM 2412 C CA . TRP A 1 304 ? -17.866 0.251 11.095 1.00 97.38 304 TRP A CA 1
ATOM 2413 C C . TRP A 1 304 ? -18.542 1.577 11.452 1.00 97.38 304 TRP A C 1
ATOM 2415 O O . TRP A 1 304 ? -19.617 1.603 12.050 1.00 97.38 304 TRP A O 1
ATOM 2425 N N . ALA A 1 305 ? -17.914 2.704 11.116 1.00 97.50 305 ALA A N 1
ATOM 2426 C CA . ALA A 1 305 ? -18.370 4.014 11.579 1.00 97.50 305 ALA A CA 1
ATOM 2427 C C . ALA A 1 305 ? -19.676 4.467 10.903 1.00 97.50 305 ALA A C 1
ATOM 2429 O O . ALA A 1 305 ? -20.361 5.359 11.403 1.00 97.50 305 ALA A O 1
ATOM 2430 N N . ASP A 1 306 ? -20.026 3.867 9.767 1.00 97.06 306 ASP A N 1
ATOM 2431 C CA . ASP A 1 306 ? -21.212 4.179 8.978 1.00 97.06 306 ASP A CA 1
ATOM 2432 C C . ASP A 1 306 ? -22.447 3.353 9.370 1.00 97.06 306 ASP A C 1
ATOM 2434 O O . ASP A 1 306 ? -23.561 3.870 9.250 1.00 97.06 306 ASP A O 1
ATOM 2438 N N . THR A 1 307 ? -22.272 2.119 9.856 1.00 96.75 307 THR A N 1
ATOM 2439 C CA . THR A 1 307 ? -23.377 1.213 10.237 1.00 96.75 307 THR A CA 1
ATOM 2440 C C . THR A 1 307 ? -23.453 0.914 11.734 1.00 96.75 307 THR A C 1
ATOM 2442 O O . THR A 1 307 ? -24.535 0.615 12.231 1.00 96.75 307 THR A O 1
ATOM 2445 N N . GLY A 1 308 ? -22.337 0.997 12.462 1.00 97.06 308 GLY A N 1
ATOM 2446 C CA . GLY A 1 308 ? -22.231 0.567 13.860 1.00 97.06 308 GLY A CA 1
ATOM 2447 C C . GLY A 1 308 ? -22.050 -0.934 14.058 1.00 97.06 308 GLY A C 1
ATOM 2448 O O . GLY A 1 308 ? -21.991 -1.401 15.190 1.00 97.06 308 GLY A O 1
ATOM 2449 N N . GLU A 1 309 ? -21.926 -1.710 12.990 1.00 96.31 309 GLU A N 1
ATOM 2450 C CA . GLU A 1 309 ? -21.645 -3.136 13.111 1.00 96.31 309 GLU A CA 1
ATOM 2451 C C . GLU A 1 309 ? -20.209 -3.380 13.616 1.00 96.31 309 GLU A C 1
ATOM 2453 O O . GLU A 1 309 ? -19.262 -2.694 13.216 1.00 96.31 309 GLU A O 1
ATOM 2458 N N . ILE A 1 310 ? -20.052 -4.356 14.518 1.00 95.81 310 ILE A N 1
ATOM 2459 C CA . ILE A 1 310 ? -18.747 -4.770 15.045 1.00 95.81 310 ILE A CA 1
ATOM 2460 C C . ILE A 1 310 ? -18.032 -5.592 13.973 1.00 95.81 310 ILE A C 1
ATOM 2462 O O . ILE A 1 310 ? -18.471 -6.688 13.640 1.00 95.81 310 ILE A O 1
ATOM 2466 N N . TYR A 1 311 ? -16.926 -5.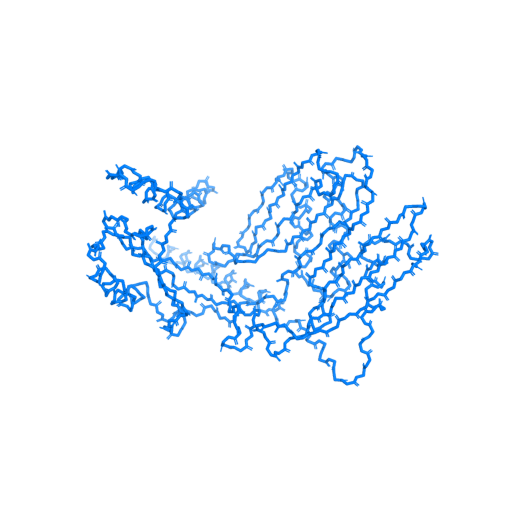064 13.456 1.00 92.88 311 TYR A N 1
ATOM 2467 C CA . TYR A 1 311 ? -16.113 -5.726 12.439 1.00 92.88 311 TYR A CA 1
ATOM 2468 C C . TYR A 1 311 ? -15.170 -6.767 13.043 1.00 92.88 311 TYR A C 1
ATOM 2470 O O . TYR A 1 311 ? -15.074 -7.887 12.553 1.00 92.88 311 TYR A O 1
ATOM 2478 N N . ASP A 1 312 ? -14.471 -6.381 14.107 1.00 94.44 312 ASP A N 1
ATOM 2479 C CA . ASP A 1 312 ? -13.476 -7.214 14.772 1.00 94.44 312 ASP A CA 1
ATOM 2480 C C . ASP A 1 312 ? -13.385 -6.830 16.249 1.00 94.44 312 ASP A C 1
ATOM 2482 O O . ASP A 1 312 ? -13.664 -5.686 16.625 1.00 94.44 312 ASP A O 1
ATOM 2486 N N . LYS A 1 313 ? -13.007 -7.779 17.099 1.00 96.56 313 LYS A N 1
ATOM 2487 C CA . LYS A 1 313 ? -12.751 -7.542 18.518 1.00 96.56 313 LYS A CA 1
ATOM 2488 C C . LYS A 1 313 ? -11.837 -8.615 19.082 1.00 96.56 313 LYS A C 1
ATOM 2490 O O . LYS A 1 313 ? -11.959 -9.790 18.744 1.00 96.56 313 LYS A O 1
ATOM 2495 N N . GLY A 1 314 ? -10.985 -8.231 20.020 1.00 97.19 314 GLY A N 1
ATOM 2496 C CA . GLY A 1 314 ? -10.182 -9.215 20.726 1.00 97.19 314 GLY A CA 1
ATOM 2497 C C . GLY A 1 314 ? -9.126 -8.632 21.653 1.00 97.19 314 GLY A C 1
ATOM 2498 O O . GLY A 1 314 ? -8.800 -7.437 21.575 1.00 97.19 314 GLY A O 1
ATOM 2499 N N . PRO A 1 315 ? -8.566 -9.490 22.524 1.00 96.75 315 PRO A N 1
ATOM 2500 C CA . PRO A 1 315 ? -7.465 -9.114 23.392 1.00 96.75 315 PRO A CA 1
ATOM 2501 C C . PRO A 1 315 ? -6.237 -8.718 22.570 1.00 96.75 315 PRO A C 1
ATOM 2503 O O . PRO A 1 315 ? -5.989 -9.234 21.483 1.00 96.75 315 PRO A O 1
ATOM 2506 N N . GLN A 1 316 ? -5.472 -7.776 23.102 1.00 95.12 316 GLN A N 1
ATOM 2507 C CA . GLN A 1 316 ? -4.273 -7.217 22.495 1.00 95.12 316 GLN A CA 1
ATOM 2508 C C . GLN A 1 316 ? -3.108 -7.479 23.434 1.00 95.12 316 GLN A C 1
ATOM 2510 O O . GLN A 1 316 ? -3.118 -7.060 24.598 1.00 95.12 316 GLN A O 1
ATOM 2515 N N . GLY A 1 317 ? -2.120 -8.198 22.920 1.00 88.00 317 GLY A N 1
ATOM 2516 C CA . GLY A 1 317 ? -0.956 -8.600 23.682 1.00 88.00 317 GLY A CA 1
ATOM 2517 C C . GLY A 1 317 ? 0.343 -8.173 23.040 1.00 88.00 317 GLY A C 1
ATOM 2518 O O . GLY A 1 317 ? 0.382 -7.720 21.895 1.00 88.00 317 GLY A O 1
ATOM 2519 N N . ALA A 1 318 ? 1.414 -8.308 23.804 1.00 73.88 318 ALA A N 1
ATOM 2520 C CA . ALA A 1 318 ? 2.756 -8.084 23.313 1.00 73.88 318 ALA A CA 1
ATOM 2521 C C . ALA A 1 318 ? 3.490 -9.423 23.248 1.00 73.88 318 ALA A C 1
ATOM 2523 O O . ALA A 1 318 ? 3.590 -10.120 24.250 1.00 73.88 318 ALA A O 1
ATOM 2524 N N . TYR A 1 319 ? 4.017 -9.779 22.076 1.00 59.50 319 TYR A N 1
ATOM 2525 C CA . TYR A 1 319 ? 4.835 -10.980 21.909 1.00 59.50 319 TYR A CA 1
ATOM 2526 C C . TYR A 1 319 ? 6.260 -10.684 22.396 1.00 59.50 319 TYR A C 1
ATOM 2528 O O . TYR A 1 319 ? 7.190 -10.535 21.606 1.00 59.50 319 TYR A O 1
ATOM 2536 N N . PHE A 1 320 ? 6.424 -10.503 23.704 1.00 56.47 320 PHE A N 1
ATOM 2537 C CA . PHE A 1 320 ? 7.740 -10.442 24.326 1.00 56.47 320 PHE A CA 1
ATOM 2538 C C . PHE A 1 320 ? 7.930 -11.709 25.161 1.00 56.47 320 PHE A C 1
ATOM 2540 O O . PHE A 1 320 ? 6.994 -12.116 25.841 1.00 56.47 320 PHE A O 1
ATOM 2547 N N . PRO A 1 321 ? 9.113 -12.345 25.144 1.00 46.38 321 PRO A N 1
ATOM 2548 C CA . PRO A 1 321 ? 9.435 -13.376 26.119 1.00 46.38 321 PRO A CA 1
ATOM 2549 C C . PRO A 1 321 ? 9.559 -12.702 27.490 1.00 46.38 321 PRO A C 1
ATOM 2551 O O . PRO A 1 321 ? 10.626 -12.218 27.865 1.00 46.38 321 PRO A O 1
ATOM 2554 N N . ILE A 1 322 ? 8.448 -12.593 28.214 1.00 48.03 322 ILE A N 1
ATOM 2555 C CA . ILE A 1 322 ? 8.434 -12.079 29.579 1.00 48.03 322 ILE A CA 1
ATOM 2556 C C . ILE A 1 322 ? 8.717 -13.276 30.486 1.00 48.03 322 ILE A C 1
ATOM 2558 O O . ILE A 1 322 ? 7.914 -14.198 30.587 1.00 48.03 322 ILE A O 1
ATOM 2562 N N . SER A 1 323 ? 9.882 -13.285 31.137 1.00 46.12 323 SER A N 1
ATOM 2563 C CA . SER A 1 323 ? 10.108 -14.159 32.289 1.00 46.12 323 SER A CA 1
ATOM 2564 C C . SER A 1 323 ? 9.057 -13.826 33.351 1.00 46.12 323 SER A C 1
ATOM 2566 O O . SER A 1 323 ? 8.927 -12.649 33.693 1.00 46.12 323 SER A O 1
ATOM 2568 N N . GLU A 1 324 ? 8.350 -14.833 33.869 1.00 49.31 324 GLU A N 1
ATOM 2569 C CA . GLU A 1 324 ? 7.165 -14.747 34.751 1.00 49.31 324 GLU A CA 1
ATOM 2570 C C . GLU A 1 324 ? 7.290 -13.865 36.014 1.00 49.31 324 GLU A C 1
ATOM 2572 O O . GLU A 1 324 ? 6.301 -13.674 36.715 1.00 49.31 324 GLU A O 1
ATOM 2577 N N . ASP A 1 325 ? 8.451 -13.276 36.303 1.00 44.44 325 ASP A N 1
ATOM 2578 C CA . ASP A 1 325 ? 8.791 -12.798 37.643 1.00 44.44 325 ASP A CA 1
ATOM 2579 C C . ASP A 1 325 ? 9.077 -11.290 37.769 1.00 44.44 325 ASP A C 1
ATOM 2581 O O . ASP A 1 325 ? 9.789 -10.854 38.671 1.00 44.44 325 ASP A O 1
ATOM 2585 N N . THR A 1 326 ? 8.532 -10.436 36.892 1.00 41.75 326 THR A N 1
ATOM 2586 C CA . THR A 1 326 ? 8.626 -8.978 37.116 1.00 41.75 326 THR A CA 1
ATOM 2587 C C . THR A 1 326 ? 7.277 -8.272 37.059 1.00 41.75 326 THR A C 1
ATOM 2589 O O . THR A 1 326 ? 6.692 -8.037 36.004 1.00 41.75 326 THR A O 1
ATOM 2592 N N . SER A 1 327 ? 6.815 -7.841 38.234 1.00 48.00 327 SER A N 1
ATOM 2593 C CA . SER A 1 327 ? 5.758 -6.847 38.433 1.00 48.00 327 SER A CA 1
ATOM 2594 C C . SER A 1 327 ? 6.208 -5.473 37.906 1.00 48.00 327 SER A C 1
ATOM 2596 O O . SER A 1 327 ? 6.484 -4.553 38.676 1.00 48.00 327 SER A O 1
ATOM 2598 N N . ASN A 1 328 ? 6.374 -5.327 36.592 1.00 50.25 328 ASN A N 1
ATOM 2599 C CA . ASN A 1 328 ? 7.025 -4.158 36.008 1.00 50.25 328 ASN A CA 1
ATOM 2600 C C . ASN A 1 328 ? 5.994 -3.109 35.564 1.00 50.25 328 ASN A C 1
ATOM 2602 O O . ASN A 1 328 ? 5.720 -2.915 34.378 1.00 50.25 328 ASN A O 1
ATOM 2606 N N . THR A 1 329 ? 5.421 -2.405 36.542 1.00 54.88 329 THR A N 1
ATOM 2607 C CA . THR A 1 329 ? 4.547 -1.232 36.342 1.00 54.88 329 THR A CA 1
ATOM 2608 C C . THR A 1 329 ? 5.172 -0.193 35.400 1.00 54.88 329 THR A C 1
ATOM 2610 O O . THR A 1 329 ? 4.467 0.428 34.608 1.00 54.88 329 THR A O 1
ATOM 2613 N N . ASN A 1 330 ? 6.502 -0.065 35.398 1.00 55.19 330 ASN A N 1
ATOM 2614 C CA . ASN A 1 330 ? 7.252 0.843 34.524 1.00 55.19 330 ASN A CA 1
ATOM 2615 C C . ASN A 1 330 ? 7.180 0.467 33.030 1.00 55.19 330 ASN A C 1
ATOM 2617 O O . ASN A 1 330 ? 7.205 1.349 32.167 1.00 55.19 330 ASN A O 1
ATOM 2621 N N . MET A 1 331 ? 7.044 -0.822 32.701 1.00 57.16 331 MET A N 1
ATOM 2622 C CA . MET A 1 331 ? 6.891 -1.275 31.313 1.00 57.16 331 MET A CA 1
ATOM 2623 C C . MET A 1 331 ? 5.485 -0.972 30.785 1.00 57.16 331 MET A C 1
ATOM 2625 O O . MET A 1 331 ? 5.342 -0.487 29.663 1.00 57.16 331 MET A O 1
ATOM 2629 N N . LEU A 1 332 ? 4.455 -1.166 31.617 1.00 57.28 332 LEU A N 1
ATOM 2630 C CA . LEU A 1 332 ? 3.074 -0.806 31.286 1.00 57.28 332 LEU A CA 1
ATOM 2631 C C . LEU A 1 332 ? 2.957 0.699 30.995 1.00 57.28 332 LEU A C 1
ATOM 2633 O O . LEU A 1 332 ? 2.393 1.086 29.975 1.00 57.28 332 LEU A O 1
ATOM 2637 N N . TRP A 1 333 ? 3.571 1.547 31.830 1.00 60.09 333 TRP A N 1
ATOM 2638 C CA . TRP A 1 333 ? 3.620 2.994 31.597 1.00 60.09 333 TRP A CA 1
ATOM 2639 C C . TRP A 1 333 ? 4.370 3.368 30.318 1.00 60.09 333 TRP A C 1
ATOM 2641 O O . TRP A 1 333 ? 3.956 4.297 29.630 1.00 60.09 333 TRP A O 1
ATOM 2651 N N . SER A 1 334 ? 5.417 2.627 29.955 1.00 59.81 334 SER A N 1
ATOM 2652 C CA . SER A 1 334 ? 6.160 2.848 28.708 1.00 59.81 334 SER A CA 1
ATOM 2653 C C . SER A 1 334 ? 5.329 2.485 27.469 1.00 59.81 334 SER A C 1
ATOM 2655 O O . SER A 1 334 ? 5.321 3.237 26.495 1.00 59.81 334 SER A O 1
ATOM 2657 N N . ILE A 1 335 ? 4.564 1.388 27.518 1.00 61.66 335 ILE A N 1
ATOM 2658 C CA . ILE A 1 335 ? 3.636 0.984 26.445 1.00 61.66 335 ILE A CA 1
ATOM 2659 C C . ILE A 1 335 ? 2.470 1.979 26.338 1.00 61.66 335 ILE A C 1
ATOM 2661 O O . ILE A 1 335 ? 2.150 2.435 25.241 1.00 61.66 335 ILE A O 1
ATOM 2665 N N . ILE A 1 336 ? 1.876 2.382 27.468 1.00 60.53 336 ILE A N 1
ATOM 2666 C CA . ILE A 1 336 ? 0.813 3.400 27.520 1.00 60.53 336 ILE A CA 1
ATOM 2667 C C . ILE A 1 336 ? 1.315 4.731 26.951 1.00 60.53 336 ILE A C 1
ATOM 2669 O O . ILE A 1 336 ? 0.642 5.337 26.115 1.00 60.53 336 ILE A O 1
ATOM 2673 N N . ALA A 1 337 ? 2.510 5.172 27.354 1.00 58.41 337 ALA A N 1
ATOM 2674 C CA . ALA A 1 337 ? 3.129 6.387 26.839 1.00 58.41 337 ALA A CA 1
ATOM 2675 C C . ALA A 1 337 ? 3.386 6.287 25.331 1.00 58.41 337 ALA A C 1
ATOM 2677 O O . ALA A 1 337 ? 3.075 7.228 24.608 1.00 58.41 337 ALA A O 1
ATOM 2678 N N . PHE A 1 338 ? 3.868 5.147 24.828 1.00 60.16 338 PHE A N 1
ATOM 2679 C CA . PHE A 1 338 ? 4.089 4.943 23.396 1.00 60.16 338 PHE A CA 1
ATOM 2680 C C . PHE A 1 338 ? 2.784 5.008 22.588 1.00 60.16 338 PHE A C 1
ATOM 2682 O O . PHE A 1 338 ? 2.723 5.712 21.580 1.00 60.16 338 PHE A O 1
ATOM 2689 N N . ILE A 1 339 ? 1.715 4.351 23.055 1.00 57.00 339 ILE A N 1
ATOM 2690 C CA . ILE A 1 339 ? 0.398 4.372 22.396 1.00 57.00 339 ILE A CA 1
ATOM 2691 C C . ILE A 1 339 ? -0.196 5.788 22.408 1.00 57.00 339 ILE A C 1
ATOM 2693 O O . ILE A 1 339 ? -0.680 6.260 21.374 1.00 57.00 339 ILE A O 1
ATOM 2697 N N . MET A 1 340 ? -0.122 6.506 23.535 1.00 51.34 340 MET A N 1
ATOM 2698 C CA . MET A 1 340 ? -0.609 7.888 23.623 1.00 51.34 340 MET A CA 1
ATOM 2699 C C . MET A 1 340 ? 0.214 8.847 22.753 1.00 51.34 340 MET A C 1
ATOM 2701 O O . MET A 1 340 ? -0.358 9.654 22.021 1.00 51.34 340 MET A O 1
ATOM 2705 N N . VAL A 1 341 ? 1.545 8.733 22.760 1.00 48.75 341 VAL A N 1
ATOM 2706 C CA . VAL A 1 341 ? 2.437 9.574 21.948 1.00 48.75 341 VAL A CA 1
ATOM 2707 C C . VAL A 1 341 ? 2.227 9.312 20.457 1.00 48.75 341 VAL A C 1
ATOM 2709 O O . VAL A 1 341 ? 2.072 10.276 19.708 1.00 48.75 341 VAL A O 1
ATOM 2712 N N . ALA A 1 342 ? 2.130 8.056 20.014 1.00 46.94 342 ALA A N 1
ATOM 2713 C CA . ALA A 1 342 ? 1.852 7.720 18.614 1.00 46.94 342 ALA A CA 1
ATOM 2714 C C . ALA A 1 342 ? 0.479 8.243 18.143 1.00 46.94 342 ALA A C 1
ATOM 2716 O O . ALA A 1 342 ? 0.342 8.685 17.002 1.00 46.94 342 ALA A O 1
ATOM 2717 N N . SER A 1 343 ? -0.517 8.264 19.034 1.00 48.16 343 SER A N 1
ATOM 2718 C CA . SER A 1 343 ? -1.876 8.740 18.733 1.00 48.16 343 SER A CA 1
ATOM 2719 C C . SER A 1 343 ? -1.999 10.274 18.711 1.00 48.16 343 SER A C 1
ATOM 2721 O O . SER A 1 343 ? -2.791 10.813 17.940 1.00 48.16 343 SER A O 1
ATOM 2723 N N . ILE A 1 344 ? -1.223 10.993 19.535 1.00 44.09 344 ILE A N 1
ATOM 2724 C CA . ILE A 1 344 ? -1.334 12.456 19.722 1.00 44.09 344 ILE A CA 1
ATOM 2725 C C . ILE A 1 344 ? -0.324 13.241 18.868 1.00 44.09 344 ILE A C 1
ATOM 2727 O O . ILE A 1 344 ? -0.642 14.323 18.368 1.00 44.09 344 ILE A O 1
ATOM 2731 N N . THR A 1 345 ? 0.894 12.729 18.663 1.00 40.31 345 THR A N 1
ATOM 2732 C CA . THR A 1 345 ? 1.947 13.497 17.969 1.00 40.31 345 THR A CA 1
ATOM 2733 C C . THR A 1 345 ? 1.723 13.604 16.465 1.00 40.31 345 THR A C 1
ATOM 2735 O O . THR A 1 345 ? 2.061 14.636 15.883 1.00 40.31 345 THR A O 1
ATOM 2738 N N . ILE A 1 346 ? 1.092 12.617 15.822 1.00 45.84 346 ILE A N 1
ATOM 2739 C CA . ILE A 1 346 ? 0.846 12.672 14.373 1.00 45.84 346 ILE A CA 1
ATOM 2740 C C . ILE A 1 346 ? -0.159 13.793 14.023 1.00 45.84 346 ILE A C 1
ATOM 2742 O O . ILE A 1 346 ? 0.176 14.624 13.177 1.00 45.84 346 ILE A O 1
ATOM 2746 N N . PRO A 1 347 ? -1.318 13.941 14.700 1.00 45.06 347 PRO A N 1
ATOM 2747 C CA . PRO A 1 347 ? -2.232 15.057 14.437 1.00 45.06 347 PRO A CA 1
ATOM 2748 C C . PRO A 1 347 ? -1.688 16.420 14.897 1.00 45.06 347 PRO A C 1
ATOM 2750 O O . PRO A 1 347 ? -1.791 17.406 14.164 1.00 45.06 347 PRO A O 1
ATOM 2753 N N . ALA A 1 348 ? -1.063 16.496 16.080 1.00 37.81 348 ALA A N 1
ATOM 2754 C CA . ALA A 1 348 ? -0.627 17.768 16.664 1.00 37.81 348 ALA A CA 1
ATOM 2755 C C . ALA A 1 348 ? 0.545 18.412 15.901 1.00 37.81 348 ALA A C 1
ATOM 2757 O O . ALA A 1 348 ? 0.551 19.627 15.694 1.00 37.81 348 ALA A O 1
ATOM 2758 N N . THR A 1 349 ? 1.499 17.618 15.399 1.00 41.69 349 THR A N 1
ATOM 2759 C CA . THR A 1 349 ? 2.627 18.141 14.602 1.00 41.69 349 THR A CA 1
ATOM 2760 C C . THR A 1 349 ? 2.163 18.654 13.232 1.00 41.69 349 THR A C 1
ATOM 2762 O O . THR A 1 349 ? 2.740 19.595 12.681 1.00 41.69 349 THR A O 1
ATOM 2765 N N . ILE A 1 350 ? 1.080 18.079 12.696 1.00 45.03 350 ILE A N 1
ATOM 2766 C CA . ILE A 1 350 ? 0.450 18.505 11.440 1.00 45.03 350 ILE A CA 1
ATOM 2767 C C . ILE A 1 350 ? -0.372 19.789 11.653 1.00 45.03 350 ILE A C 1
ATOM 2769 O O . ILE A 1 350 ? -0.228 20.736 10.877 1.00 45.03 350 ILE A O 1
ATOM 2773 N N . MET A 1 351 ? -1.154 19.885 12.736 1.00 38.75 351 MET A N 1
ATOM 2774 C CA . MET A 1 351 ? -1.923 21.097 13.058 1.00 38.75 351 MET A CA 1
ATOM 2775 C C . MET A 1 351 ? -1.020 22.283 13.431 1.00 38.75 351 MET A C 1
ATOM 2777 O O . MET A 1 351 ? -1.235 23.389 12.930 1.00 38.75 351 MET A O 1
ATOM 2781 N N . TYR A 1 352 ? 0.037 22.069 14.223 1.00 33.62 352 TYR A N 1
ATOM 2782 C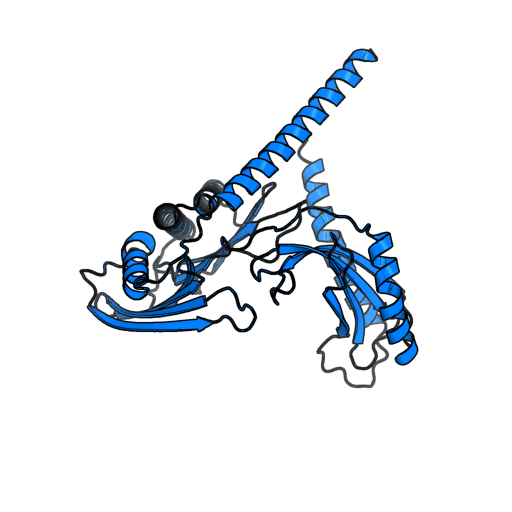 CA . TYR A 1 352 ? 0.973 23.129 14.627 1.00 33.62 352 TYR A CA 1
ATOM 2783 C C . TYR A 1 352 ? 1.731 23.737 13.431 1.00 33.62 352 TYR A C 1
ATOM 2785 O O . TYR A 1 352 ? 1.915 24.951 13.360 1.0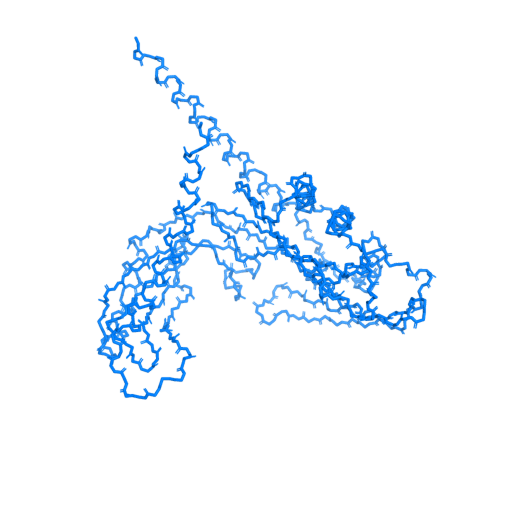0 33.62 352 TYR A O 1
ATOM 2793 N N . ARG A 1 353 ? 2.092 22.928 12.422 1.00 42.16 353 ARG A N 1
ATOM 2794 C CA . ARG A 1 353 ? 2.734 23.425 11.188 1.00 42.16 353 ARG A CA 1
ATOM 2795 C C . ARG A 1 353 ? 1.780 24.153 10.237 1.00 42.16 353 ARG A C 1
ATOM 2797 O O . ARG A 1 353 ? 2.249 24.995 9.477 1.00 42.16 353 ARG A O 1
ATOM 2804 N N . SER A 1 354 ? 0.477 23.865 10.278 1.00 40.78 354 SER A N 1
ATOM 2805 C CA . SER A 1 354 ? -0.524 24.605 9.490 1.00 40.78 354 SER A CA 1
ATOM 2806 C C . SER A 1 354 ? -0.776 26.016 10.036 1.00 40.78 354 SER A C 1
ATOM 2808 O O . SER A 1 354 ? -1.009 26.939 9.263 1.00 40.78 354 SER A O 1
ATOM 2810 N N . LYS A 1 355 ? -0.648 26.203 11.358 1.00 36.44 355 LYS A N 1
ATOM 2811 C CA . LYS A 1 355 ? -0.899 27.483 12.036 1.00 36.44 355 LYS A CA 1
ATOM 2812 C C . LYS A 1 355 ? 0.264 28.481 11.923 1.00 36.44 355 LYS A C 1
ATOM 2814 O O . LYS A 1 355 ? 0.027 29.680 11.966 1.00 36.44 355 LYS A O 1
ATOM 2819 N N . ASN A 1 356 ? 1.493 28.001 11.716 1.00 38.47 356 ASN A N 1
ATOM 2820 C CA . ASN A 1 356 ? 2.699 28.835 11.574 1.00 38.47 356 ASN A CA 1
ATOM 2821 C C . ASN A 1 356 ? 3.075 29.150 10.107 1.00 38.47 356 ASN A C 1
ATOM 2823 O O . ASN A 1 356 ? 4.218 29.508 9.832 1.00 38.47 356 ASN A O 1
ATOM 2827 N N . ARG A 1 357 ? 2.149 28.976 9.154 1.00 42.78 357 ARG A N 1
ATOM 2828 C CA . ARG A 1 357 ? 2.316 29.373 7.739 1.00 42.78 357 ARG A CA 1
ATOM 2829 C C . ARG A 1 357 ? 1.341 30.478 7.302 1.00 42.78 357 ARG A C 1
ATOM 2831 O O . ARG A 1 357 ? 1.068 30.595 6.111 1.00 42.78 357 ARG A O 1
ATOM 2838 N N . GLY A 1 358 ? 0.814 31.236 8.264 1.00 40.97 358 GLY A N 1
ATOM 2839 C CA . GLY A 1 358 ? 0.136 32.510 8.015 1.00 40.97 358 GLY A CA 1
ATOM 2840 C C . GLY A 1 358 ? 1.140 33.630 7.813 1.00 40.97 358 GLY A C 1
ATOM 2841 O O . GLY A 1 358 ? 2.131 33.639 8.580 1.00 40.97 358 GLY A O 1
#

Foldseek 3Di:
DVVVVVVVVVVVVVVVVVVVVVVVVVQVVLQVPQPQPPPPDDDPPLQVLVVCCCCQQQVPPPVQKAWPDKDKDKDDDPQDPPKIKMWIWTWIDDPNWIKIWIFIDISSHTQKIAIDTDFDADPDDPLNLLVLLLSNLVSVCVSSVRCVSVVVSVVSVVCSVVVHQWDDDPFKIWHWDAQSPFQQFRIKIWIFTDDPNATAPDTWMWGAGNNGGTGMTRDLSLAGAPDPDFPADQVNLCVLCVVVFVVVCVVQVWDFPDKDKDKHKDAPCNCPVPDRSYIAIKIKMKTATQDADPQFGIKIWIAGRRPRDTPDIDTDGDPDPDDPDDPCSVVSVVVVCVVVCVVPVSVVVVVVVVVVPD